Protein AF-A0A7V9RC69-F1 (afdb_monomer)

Sequence (327 aa):
MVGDNDLAIRDAILAYTPTVANLDAPSSSRILTKGIHEGPALDAIQTSDILEWINAEKAAVPDPGEDGPRLETAQILPTICTSGLPDSPGAPNVNCLYNNIPLDEIGAVGAKIQFIAQALGSGLYLTNLKLVPAAGGAFIDHPLFVAYPADAEAKADTIDRFFSVKMNLMATATAEEQQIGGGTAAFVGFFSTDKISIHFKAISAFKPDEVGPPPATGCLRLAEFKANAAQPLQTNCASCHAGGGNPNAKSAVNMDNLLSAVDDDVLLACNQIRTRMNFQDLNLSGLYLAPAPANNNHPFRFPSQAAHDTFKNAVQVWALAEQTAAP

Solvent-accessible surface area (backbone atoms only — not comparable to full-atom values): 17892 Å² total; per-residue (Å²): 133,67,57,98,45,72,66,45,34,49,52,46,43,62,67,31,84,78,64,34,54,33,57,88,46,43,88,73,8,43,72,72,66,46,47,79,88,75,42,82,60,70,52,76,64,56,42,49,54,50,44,52,47,37,49,50,51,40,70,65,46,72,73,74,54,96,73,58,70,45,45,53,45,76,75,39,71,60,55,61,33,77,57,84,64,84,79,54,89,88,60,86,46,87,44,32,48,74,41,72,46,67,28,51,83,29,47,13,52,74,12,29,44,31,28,30,36,30,70,48,101,60,12,30,35,35,34,68,26,25,53,47,47,12,90,60,4,21,24,43,29,28,60,41,48,31,30,39,43,94,90,51,76,72,43,59,54,89,76,45,82,32,64,85,45,65,48,71,33,52,51,81,56,51,81,74,75,24,36,49,72,61,16,36,50,76,41,75,78,33,50,70,84,22,28,34,30,43,36,39,78,41,55,24,40,40,66,77,76,66,99,57,84,67,79,75,86,61,61,77,36,57,70,42,30,59,74,32,26,26,61,55,42,51,73,75,43,23,81,42,17,19,85,80,81,31,64,69,48,25,35,58,40,46,39,45,45,42,81,47,93,47,64,72,50,25,43,55,18,41,35,44,54,52,69,34,51,31,74,90,47,63,81,72,6,52,73,54,49,39,37,27,58,87,38,86,89,32,100,58,52,34,94,37,66,69,58,39,49,54,51,47,58,38,33,44,58,22,52,50,54,33,39,75,63,54,130

Nearest PDB structures (foldseek):
  8pmy-assembly1_L  TM=2.896E-01  e=3.171E+00  Homo sapiens

Radius of gyration: 20.62 Å; Cα contacts (8 Å, |Δi|>4): 593; chains: 1; bounding box: 54×48×52 Å

Secondary structure (DSSP, 8-state):
---SSHHHHHHHHHT-SS-SS-SSSGGG-TTTS--TTSSSPPPHHHHHHHHHHHHHHHHHS----TTS---BPPPBPPPB--SS-TT-TTS--TTSPPEEEE-GGGT-TT-EEEEEEEEETTEEEEEEEEEE-BTTBEEEE--EEEEE-TTS--EE-TT-TTTT-EEEE-TT--TTTTBSTTS-EEEET--TTSEEEEE-SEEES--PPPSS-----S-S-HHHIIIIIHHHHHHHTHHHHSTTS-HHHHHH---TTTT-SSHHHHHHHHHHHHTT--SS-GGG-HHHHTT-TT--SSS---SSHHHHHHHHHHHHHHHHHHHHH--

Structure (mmCIF, N/CA/C/O backbone):
data_AF-A0A7V9RC69-F1
#
_entry.id   AF-A0A7V9RC69-F1
#
loop_
_atom_site.group_PDB
_atom_site.id
_atom_site.type_symbol
_atom_site.label_atom_id
_atom_site.label_alt_id
_atom_site.label_comp_id
_atom_site.label_asym_id
_atom_site.label_entity_id
_atom_site.label_seq_id
_atom_site.pdbx_PDB_ins_code
_atom_site.Cartn_x
_atom_site.Cartn_y
_atom_site.Cartn_z
_atom_site.occupancy
_atom_site.B_iso_or_equiv
_atom_site.auth_seq_id
_atom_site.auth_comp_id
_atom_site.auth_asym_id
_atom_site.auth_atom_id
_atom_site.pdbx_PDB_model_num
ATOM 1 N N . MET A 1 1 ? 16.268 -10.954 24.509 1.00 56.00 1 MET A N 1
ATOM 2 C CA . MET A 1 1 ? 16.317 -11.968 23.435 1.00 56.00 1 MET A CA 1
ATOM 3 C C . MET A 1 1 ? 16.579 -13.312 24.084 1.00 56.00 1 MET A C 1
ATOM 5 O O . MET A 1 1 ? 17.274 -13.335 25.092 1.00 56.00 1 MET A O 1
ATOM 9 N N . VAL A 1 2 ? 15.942 -14.377 23.602 1.00 54.41 2 VAL A N 1
ATOM 10 C CA . VAL A 1 2 ? 16.091 -15.735 24.150 1.00 54.41 2 VAL A CA 1
ATOM 11 C C . VAL A 1 2 ? 17.253 -16.412 23.421 1.00 54.41 2 VAL A C 1
ATOM 13 O O . VAL A 1 2 ? 17.347 -16.274 22.206 1.00 54.41 2 VAL A O 1
ATOM 16 N N . GLY A 1 3 ? 18.133 -17.096 24.150 1.00 70.81 3 GLY A N 1
ATOM 17 C CA . GLY A 1 3 ? 19.291 -17.809 23.605 1.00 70.81 3 GLY A CA 1
ATOM 18 C C . GLY A 1 3 ? 20.483 -17.747 24.559 1.00 70.81 3 GLY A C 1
ATOM 19 O O . GLY A 1 3 ? 20.773 -16.691 25.114 1.00 70.81 3 GLY A O 1
ATOM 20 N N . ASP A 1 4 ? 21.166 -18.875 24.751 1.00 86.19 4 ASP A N 1
ATOM 21 C CA . ASP A 1 4 ? 22.282 -18.990 25.707 1.00 86.19 4 ASP A CA 1
ATOM 22 C C . ASP A 1 4 ? 23.635 -18.548 25.113 1.00 86.19 4 ASP A C 1
ATOM 24 O O . ASP A 1 4 ? 24.652 -18.536 25.807 1.00 86.19 4 ASP A O 1
ATOM 28 N N . ASN A 1 5 ? 23.668 -18.213 23.818 1.00 90.25 5 ASN A N 1
ATOM 29 C CA . ASN A 1 5 ? 24.835 -17.711 23.092 1.00 90.25 5 ASN A CA 1
ATOM 30 C C . ASN A 1 5 ? 24.417 -16.953 21.816 1.00 90.25 5 ASN A C 1
ATOM 32 O O . ASN A 1 5 ? 23.251 -16.988 21.419 1.00 90.25 5 ASN A O 1
ATOM 36 N N . ASP A 1 6 ? 25.383 -16.309 21.160 1.00 85.00 6 ASP A N 1
ATOM 37 C CA . ASP A 1 6 ? 25.150 -15.461 19.984 1.00 85.00 6 ASP A CA 1
ATOM 38 C C . ASP A 1 6 ? 24.514 -16.213 18.803 1.00 85.00 6 ASP A C 1
ATOM 40 O O . ASP A 1 6 ? 23.641 -15.665 18.134 1.00 85.00 6 ASP A O 1
ATOM 44 N N . LEU A 1 7 ? 24.876 -17.483 18.576 1.00 85.50 7 LEU A N 1
ATOM 45 C CA . LEU A 1 7 ? 24.268 -18.301 17.517 1.00 85.50 7 LEU A CA 1
ATOM 46 C C . LEU A 1 7 ? 22.815 -18.652 17.842 1.00 85.50 7 LEU A C 1
ATOM 48 O O . LEU A 1 7 ? 21.954 -18.557 16.978 1.00 85.50 7 LEU A O 1
ATOM 52 N N . ALA A 1 8 ? 22.514 -18.984 19.097 1.00 83.31 8 ALA A N 1
ATOM 53 C CA . ALA A 1 8 ? 21.144 -19.236 19.528 1.00 83.31 8 ALA A CA 1
ATOM 54 C C . ALA A 1 8 ? 20.275 -17.970 19.433 1.00 83.31 8 ALA A C 1
ATOM 56 O O . ALA A 1 8 ? 19.101 -18.061 19.085 1.00 83.31 8 ALA A O 1
ATOM 57 N N . ILE A 1 9 ? 20.846 -16.790 19.704 1.00 84.94 9 ILE A N 1
ATOM 58 C CA . ILE A 1 9 ? 20.164 -15.501 19.525 1.00 84.94 9 ILE A CA 1
ATOM 59 C C . ILE A 1 9 ? 19.917 -15.225 18.038 1.00 84.94 9 ILE A C 1
ATOM 61 O O . ILE A 1 9 ? 18.797 -14.878 17.671 1.00 84.94 9 ILE A O 1
ATOM 65 N N . ARG A 1 10 ? 20.933 -15.408 17.184 1.00 89.44 10 ARG A N 1
ATOM 66 C CA . ARG A 1 10 ? 20.816 -15.314 15.721 1.00 89.44 10 ARG A CA 1
ATOM 67 C C . ARG A 1 10 ? 19.694 -16.213 15.209 1.00 89.44 10 ARG A C 1
ATOM 69 O O . ARG A 1 10 ? 18.776 -15.730 14.555 1.00 89.44 10 ARG A O 1
ATOM 76 N N . ASP A 1 11 ? 19.738 -17.496 15.547 1.00 86.25 11 ASP A N 1
ATOM 77 C CA . ASP A 1 11 ? 18.763 -18.479 15.080 1.00 86.25 11 ASP A CA 1
ATOM 78 C C . ASP A 1 11 ? 17.355 -18.145 15.596 1.00 86.25 11 ASP A C 1
ATOM 80 O O . ASP A 1 11 ? 16.380 -18.260 14.857 1.00 86.25 11 ASP A O 1
ATOM 84 N N . ALA A 1 12 ? 17.238 -17.638 16.829 1.00 89.19 12 ALA A N 1
ATOM 85 C CA . ALA A 1 12 ? 15.971 -17.159 17.372 1.00 89.19 12 ALA A CA 1
ATOM 86 C C . ALA A 1 12 ? 15.425 -15.926 16.631 1.00 89.19 12 ALA A C 1
ATOM 88 O O . ALA A 1 12 ? 14.211 -15.817 16.480 1.00 89.19 12 ALA A O 1
ATOM 89 N N . ILE A 1 13 ? 16.282 -15.007 16.166 1.00 88.31 13 ILE A N 1
ATOM 90 C CA . ILE A 1 13 ? 15.875 -13.853 15.344 1.00 88.31 13 ILE A CA 1
ATOM 91 C C . ILE A 1 13 ? 15.396 -14.321 13.966 1.00 88.31 13 ILE A C 1
ATOM 93 O O . ILE A 1 13 ? 14.343 -13.875 13.508 1.00 88.31 13 ILE A O 1
ATOM 97 N N . LEU A 1 14 ? 16.140 -15.226 13.322 1.00 87.19 14 LEU A N 1
ATOM 98 C CA . LEU A 1 14 ? 15.805 -15.755 11.995 1.00 87.19 14 LEU A CA 1
ATOM 99 C C . LEU A 1 14 ? 14.528 -16.612 12.014 1.00 87.19 14 LEU A C 1
ATOM 101 O O . LEU A 1 14 ? 13.747 -16.568 11.068 1.00 87.19 14 LEU A O 1
ATOM 105 N N . ALA A 1 15 ? 14.279 -17.351 13.098 1.00 85.69 15 ALA A N 1
ATOM 106 C CA . ALA A 1 15 ? 13.083 -18.181 13.270 1.00 85.69 15 ALA A CA 1
ATOM 107 C C . ALA A 1 15 ? 11.877 -17.430 13.871 1.00 85.69 15 ALA A C 1
ATOM 109 O O . ALA A 1 15 ? 10.800 -18.014 14.033 1.00 85.69 15 ALA A O 1
ATOM 110 N N . TYR A 1 16 ? 12.034 -16.157 14.249 1.00 83.06 16 TYR A N 1
ATOM 111 C CA . TYR A 1 16 ? 10.984 -15.408 14.936 1.00 83.06 16 TYR A CA 1
ATOM 112 C C . TYR A 1 16 ? 9.751 -15.235 14.040 1.00 83.06 16 TYR A C 1
ATOM 114 O O . TYR A 1 16 ? 9.863 -14.823 12.889 1.00 83.06 16 TYR A O 1
ATOM 122 N N . THR A 1 17 ? 8.559 -15.501 14.581 1.00 69.00 17 THR A N 1
ATOM 123 C CA . THR A 1 17 ? 7.285 -15.312 13.871 1.00 69.00 17 THR A CA 1
ATOM 124 C C . THR A 1 17 ? 6.435 -14.268 14.604 1.00 69.00 17 THR A C 1
ATOM 126 O O . THR A 1 17 ? 6.127 -14.471 15.780 1.00 69.00 17 THR A O 1
ATOM 129 N N . PRO A 1 18 ? 6.030 -13.163 13.945 1.00 72.69 18 PRO A N 1
ATOM 130 C CA . PRO A 1 18 ? 6.240 -12.841 12.524 1.00 72.69 18 PRO A CA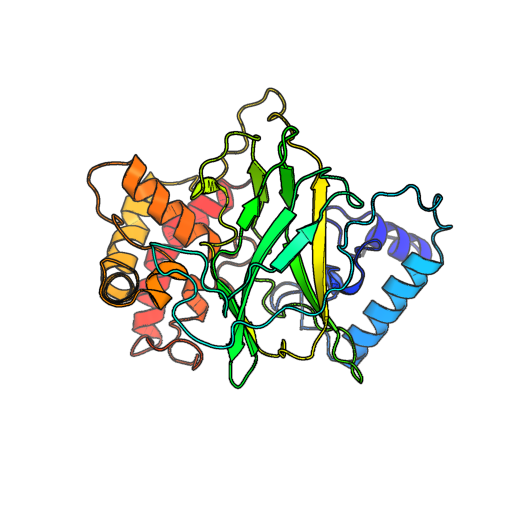 1
ATOM 131 C C . PRO A 1 18 ? 7.692 -12.449 12.197 1.00 72.69 18 PRO A C 1
ATOM 133 O O . PRO A 1 18 ? 8.343 -11.822 13.025 1.00 72.69 18 PRO A O 1
ATOM 136 N N . THR A 1 19 ? 8.161 -12.771 10.985 1.00 74.69 19 THR A N 1
ATOM 137 C CA . THR A 1 19 ? 9.555 -12.595 10.532 1.00 74.69 19 THR A CA 1
ATOM 138 C C . THR A 1 19 ? 10.137 -11.227 10.896 1.00 74.69 19 THR A C 1
ATOM 140 O O . THR A 1 19 ? 9.608 -10.188 10.496 1.00 74.69 19 THR A O 1
ATOM 143 N N . VAL A 1 20 ? 11.236 -11.226 11.660 1.00 83.81 20 VAL A N 1
ATOM 144 C CA . VAL A 1 20 ? 11.940 -10.001 12.090 1.00 83.81 20 VAL A CA 1
ATOM 145 C C . VAL A 1 20 ? 13.065 -9.633 11.123 1.00 83.81 20 VAL A C 1
ATOM 147 O O . VAL A 1 20 ? 13.197 -8.464 10.754 1.00 83.81 20 VAL A O 1
ATOM 150 N N . ALA A 1 21 ? 13.835 -10.629 10.686 1.00 88.06 21 ALA A N 1
ATOM 151 C CA . ALA A 1 21 ? 14.846 -10.514 9.642 1.00 88.06 21 ALA A CA 1
ATOM 152 C C . ALA A 1 21 ? 14.364 -11.277 8.403 1.00 88.06 21 ALA A C 1
ATOM 154 O O . ALA A 1 21 ? 14.203 -12.495 8.444 1.00 88.06 21 ALA A O 1
ATOM 155 N N . ASN A 1 22 ? 14.083 -10.554 7.322 1.00 81.12 22 ASN A N 1
ATOM 156 C CA . ASN A 1 22 ? 13.640 -11.119 6.057 1.00 81.12 22 ASN A CA 1
ATOM 157 C C . ASN A 1 22 ? 14.863 -11.366 5.168 1.00 81.12 22 ASN A C 1
ATOM 159 O O . ASN A 1 22 ? 15.406 -10.428 4.590 1.00 81.12 22 ASN A O 1
ATOM 163 N N . LEU A 1 23 ? 15.303 -12.620 5.065 1.00 85.00 23 LEU A N 1
ATOM 164 C CA . LEU A 1 23 ? 16.454 -12.964 4.227 1.00 85.00 23 LEU A CA 1
ATOM 165 C C . LEU A 1 23 ? 16.130 -12.895 2.725 1.00 85.00 23 LEU A C 1
ATOM 167 O O . LEU A 1 23 ? 17.025 -12.641 1.921 1.00 85.00 23 LEU A O 1
ATOM 171 N N . ASP A 1 24 ? 14.863 -13.041 2.331 1.00 75.19 24 ASP A N 1
ATOM 172 C CA . ASP A 1 24 ? 14.460 -12.949 0.924 1.00 75.19 24 ASP A CA 1
ATOM 173 C C . ASP A 1 24 ? 14.538 -11.497 0.434 1.00 75.19 24 ASP A C 1
ATOM 175 O O . ASP A 1 24 ? 15.111 -11.221 -0.626 1.00 75.19 24 ASP A O 1
ATOM 179 N N . ALA A 1 25 ? 14.074 -10.566 1.273 1.00 71.50 25 ALA A N 1
ATOM 180 C CA . ALA A 1 25 ? 14.096 -9.123 1.051 1.00 71.50 25 ALA A CA 1
ATOM 181 C C . ALA A 1 25 ? 14.738 -8.378 2.242 1.00 71.50 25 ALA A C 1
ATOM 183 O O . ALA A 1 25 ? 14.027 -7.807 3.075 1.00 71.50 25 ALA A O 1
ATOM 184 N N . PRO A 1 26 ? 16.084 -8.330 2.326 1.00 80.69 26 PRO A N 1
ATOM 185 C CA . PRO A 1 26 ? 16.805 -7.754 3.463 1.00 80.69 26 PRO A CA 1
ATOM 186 C C . PRO A 1 26 ? 16.339 -6.358 3.867 1.00 80.69 26 PRO A C 1
ATOM 188 O O . PRO A 1 26 ? 16.071 -6.127 5.045 1.00 80.69 26 PRO A O 1
ATOM 191 N N . SER A 1 27 ? 16.138 -5.457 2.901 1.00 75.38 27 SER A N 1
ATOM 192 C CA . SER A 1 27 ? 15.672 -4.083 3.133 1.00 75.38 27 SER A CA 1
ATOM 193 C C . SER A 1 27 ? 14.237 -3.980 3.657 1.00 75.38 27 SER A C 1
ATOM 195 O O . SER A 1 27 ? 13.876 -2.949 4.216 1.00 75.38 27 SER A O 1
ATOM 197 N N . SER A 1 28 ? 13.418 -5.023 3.490 1.00 72.81 28 SER A N 1
ATOM 198 C CA . SER A 1 28 ? 12.049 -5.090 4.017 1.00 72.81 28 SER A CA 1
ATOM 199 C C . SER A 1 28 ? 11.989 -5.687 5.427 1.00 72.81 28 SER A C 1
ATOM 201 O O . SER A 1 28 ? 10.898 -5.916 5.953 1.00 72.81 28 SER A O 1
ATOM 203 N N . SER A 1 29 ? 13.135 -6.030 6.022 1.00 80.00 29 SER A N 1
ATOM 204 C CA . SER A 1 29 ? 13.169 -6.661 7.337 1.00 80.00 29 SER A CA 1
ATOM 205 C C . SER A 1 29 ? 12.550 -5.748 8.383 1.00 80.00 29 SER A C 1
ATOM 207 O O . SER A 1 29 ? 12.931 -4.584 8.506 1.00 80.00 29 SER A O 1
ATOM 209 N N . ARG A 1 30 ? 11.649 -6.296 9.202 1.00 79.00 30 ARG A N 1
ATOM 210 C CA . ARG A 1 30 ? 10.973 -5.541 10.265 1.00 79.00 30 ARG A CA 1
ATOM 211 C C . ARG A 1 30 ? 11.958 -4.889 11.234 1.00 79.00 30 ARG A C 1
ATOM 213 O O . ARG A 1 30 ? 11.698 -3.805 11.736 1.00 79.00 30 ARG A O 1
ATOM 220 N N . ILE A 1 31 ? 13.109 -5.519 11.475 1.00 86.50 31 ILE A N 1
ATOM 221 C CA . ILE A 1 31 ? 14.163 -4.934 12.314 1.00 86.50 31 ILE A CA 1
ATOM 222 C C . ILE A 1 31 ? 14.713 -3.608 11.756 1.00 86.50 31 ILE A C 1
ATOM 224 O O . ILE A 1 31 ? 15.124 -2.757 12.542 1.00 86.50 31 ILE A O 1
ATOM 228 N N . LEU A 1 32 ? 14.683 -3.412 10.432 1.00 81.56 32 LEU A N 1
ATOM 229 C CA . LEU A 1 32 ? 15.119 -2.184 9.757 1.00 81.56 32 LEU A CA 1
ATOM 230 C C . LEU A 1 32 ? 14.005 -1.138 9.668 1.00 81.56 32 LEU A C 1
ATOM 232 O O . LEU A 1 32 ? 14.283 0.056 9.700 1.00 81.56 32 LEU A O 1
ATOM 236 N N . THR A 1 33 ? 12.749 -1.576 9.584 1.00 72.69 33 THR A N 1
ATOM 237 C CA . THR A 1 33 ? 11.571 -0.697 9.498 1.00 72.69 33 THR A CA 1
ATOM 238 C C . THR A 1 33 ? 10.913 -0.446 10.855 1.00 72.69 33 THR A C 1
ATOM 240 O O . THR A 1 33 ? 9.778 0.029 10.923 1.00 72.69 33 THR A O 1
ATOM 243 N N . LYS A 1 34 ? 11.624 -0.755 11.947 1.00 69.12 34 LYS A N 1
ATOM 244 C CA . LYS A 1 34 ? 11.053 -0.749 13.289 1.00 69.12 34 LYS A CA 1
ATOM 245 C C . LYS A 1 34 ? 10.506 0.631 13.678 1.00 69.12 34 LYS A C 1
ATOM 247 O O . LYS A 1 34 ? 11.174 1.659 13.523 1.00 69.12 34 LYS A O 1
ATOM 252 N N . GLY A 1 35 ? 9.283 0.657 14.198 1.00 58.66 35 GLY A N 1
ATOM 253 C CA . GLY A 1 35 ? 8.601 1.893 14.591 1.00 58.66 35 GLY A CA 1
ATOM 254 C C . GLY A 1 35 ? 9.105 2.466 15.923 1.00 58.66 35 GLY A C 1
ATOM 255 O O . GLY A 1 35 ? 9.763 1.781 16.702 1.00 58.66 35 GLY A O 1
ATOM 256 N N . ILE A 1 36 ? 8.714 3.706 16.254 1.00 42.50 36 ILE A N 1
ATOM 257 C CA . ILE A 1 36 ? 9.072 4.389 17.524 1.00 42.50 36 ILE A CA 1
ATOM 258 C C . ILE A 1 36 ? 8.596 3.643 18.792 1.00 42.50 36 ILE A C 1
ATOM 260 O O . ILE A 1 36 ? 9.069 3.910 19.897 1.00 42.50 36 ILE A O 1
ATOM 264 N N . HIS A 1 37 ? 7.672 2.692 18.638 1.00 39.38 37 HIS A N 1
ATOM 265 C CA . HIS A 1 37 ? 7.139 1.850 19.712 1.00 39.38 37 HIS A CA 1
ATOM 266 C C . HIS A 1 37 ? 7.836 0.486 19.838 1.00 39.38 37 HIS A C 1
ATOM 268 O O . HIS A 1 37 ? 7.568 -0.253 20.780 1.00 39.38 37 HIS A O 1
ATOM 274 N N . GLU A 1 38 ? 8.773 0.173 18.943 1.00 63.84 38 GLU A N 1
ATOM 275 C CA . GLU A 1 38 ? 9.602 -1.042 18.964 1.00 63.84 38 GLU A CA 1
ATOM 276 C C . GLU A 1 38 ? 11.018 -0.738 19.501 1.00 63.84 38 GLU A C 1
ATOM 278 O O . GLU A 1 38 ? 11.971 -1.494 19.309 1.00 63.84 38 GLU A O 1
ATOM 283 N N . GLY A 1 39 ? 11.141 0.394 20.204 1.00 70.50 39 GLY A N 1
ATOM 284 C CA . GLY A 1 39 ? 12.381 0.969 20.712 1.00 70.50 39 GLY A CA 1
ATOM 285 C C . GLY A 1 39 ? 12.789 2.233 19.946 1.00 70.50 39 GLY A C 1
ATOM 286 O O . GLY A 1 39 ? 12.118 2.633 18.995 1.00 70.50 39 GLY A O 1
ATOM 287 N N . PRO A 1 40 ? 13.891 2.890 20.350 1.00 75.94 40 PRO A N 1
ATOM 288 C CA . PRO A 1 40 ? 14.457 3.991 19.581 1.00 75.94 40 PRO A CA 1
ATOM 289 C C . PRO A 1 40 ? 14.727 3.539 18.148 1.00 75.94 40 PRO A C 1
ATOM 291 O O . PRO A 1 40 ? 15.254 2.436 17.954 1.00 75.94 40 PRO A O 1
ATOM 294 N N . ALA A 1 41 ? 14.380 4.381 17.171 1.00 72.38 41 ALA A N 1
ATOM 295 C CA . ALA A 1 41 ? 14.728 4.143 15.775 1.00 72.38 41 ALA A CA 1
ATOM 296 C C . ALA A 1 41 ? 16.227 3.838 15.663 1.00 72.38 41 ALA A C 1
ATOM 298 O O . ALA A 1 41 ? 17.033 4.404 16.408 1.00 72.38 41 ALA A O 1
ATOM 299 N N . LEU A 1 42 ? 16.580 2.915 14.768 1.00 79.81 42 LEU A N 1
ATOM 300 C CA . LEU A 1 42 ? 17.984 2.697 14.445 1.00 79.81 42 LEU A CA 1
ATOM 301 C C . LEU A 1 42 ? 18.537 4.001 13.870 1.00 79.81 42 LEU A C 1
ATOM 303 O O . LEU A 1 42 ? 17.877 4.650 13.054 1.00 79.81 42 LEU A O 1
ATOM 307 N N . ASP A 1 43 ? 19.732 4.398 14.293 1.00 83.94 43 ASP A N 1
ATOM 308 C CA . ASP A 1 43 ? 20.442 5.440 13.561 1.00 83.94 43 ASP A CA 1
ATOM 309 C C . ASP A 1 43 ? 20.912 4.909 12.191 1.00 83.94 43 ASP A C 1
ATOM 311 O O . ASP A 1 43 ? 20.765 3.727 11.860 1.00 83.94 43 ASP A O 1
ATOM 315 N N . ALA A 1 44 ? 21.443 5.799 11.354 1.00 72.62 44 ALA A N 1
ATOM 316 C CA . ALA A 1 44 ? 21.865 5.432 10.005 1.00 72.62 44 ALA A CA 1
ATOM 317 C C . ALA A 1 44 ? 22.984 4.373 9.996 1.00 72.62 44 ALA A C 1
ATOM 319 O O . ALA A 1 44 ? 22.994 3.518 9.114 1.00 72.62 44 ALA A O 1
ATOM 320 N N . ILE A 1 45 ? 23.891 4.407 10.980 1.00 78.06 45 ILE A N 1
ATOM 321 C CA . ILE A 1 45 ? 24.996 3.448 11.093 1.00 78.06 45 ILE A CA 1
ATOM 322 C C . ILE A 1 45 ? 24.432 2.095 11.522 1.00 78.06 45 ILE A C 1
ATOM 324 O O . ILE A 1 45 ? 24.651 1.103 10.844 1.00 78.06 45 ILE A O 1
ATOM 328 N N . GLN A 1 46 ? 23.595 2.065 12.559 1.00 85.31 46 GLN A N 1
ATOM 329 C CA . GLN A 1 46 ? 22.945 0.843 13.034 1.00 85.31 46 GLN A CA 1
ATOM 330 C C . GLN A 1 46 ? 22.068 0.186 11.962 1.00 85.31 46 GLN A C 1
ATOM 332 O O . GLN A 1 46 ? 22.025 -1.037 11.860 1.00 85.31 46 GLN A O 1
ATOM 337 N N . THR A 1 47 ? 21.360 0.987 11.162 1.00 79.00 47 THR A N 1
ATOM 338 C CA . THR A 1 47 ? 20.560 0.486 10.034 1.00 79.00 47 THR A CA 1
ATOM 339 C C . THR A 1 47 ? 21.459 -0.149 8.978 1.00 79.00 47 THR A C 1
ATOM 341 O O . THR A 1 47 ? 21.150 -1.239 8.505 1.00 79.00 47 THR A O 1
ATOM 344 N N . SER A 1 48 ? 22.575 0.507 8.640 1.00 75.56 48 SER A N 1
ATOM 345 C CA . SER A 1 48 ? 23.570 -0.021 7.703 1.00 75.56 48 SER A CA 1
ATOM 346 C C . SER A 1 48 ? 24.182 -1.326 8.210 1.00 75.56 48 SER A C 1
ATOM 348 O O . SER A 1 48 ? 24.187 -2.304 7.473 1.00 75.56 48 SER A O 1
ATOM 350 N N . ASP A 1 49 ? 24.614 -1.373 9.473 1.00 79.81 49 ASP A N 1
ATOM 351 C CA . ASP A 1 49 ? 25.242 -2.551 10.084 1.00 79.81 49 ASP A CA 1
ATOM 352 C C . ASP A 1 49 ? 24.274 -3.744 10.136 1.00 79.81 49 ASP A C 1
ATOM 354 O O . ASP A 1 49 ? 24.644 -4.878 9.834 1.00 79.81 49 ASP A O 1
ATOM 358 N N . ILE A 1 50 ? 23.005 -3.505 10.491 1.00 88.50 50 ILE A N 1
ATOM 359 C CA . ILE A 1 50 ? 21.986 -4.563 10.534 1.00 88.50 50 ILE A CA 1
ATOM 360 C C . ILE A 1 50 ? 21.624 -5.022 9.120 1.00 88.50 50 ILE A C 1
ATOM 362 O O . ILE A 1 50 ? 21.455 -6.219 8.905 1.00 88.50 50 ILE A O 1
ATOM 366 N N . LEU A 1 51 ? 21.522 -4.113 8.148 1.00 82.44 51 LEU A N 1
ATOM 367 C CA . LEU A 1 51 ? 21.275 -4.481 6.754 1.00 82.44 51 LEU A CA 1
ATOM 368 C C . LEU A 1 51 ? 22.447 -5.287 6.179 1.00 82.44 51 LEU A C 1
ATOM 370 O O . LEU A 1 51 ? 22.220 -6.288 5.503 1.00 82.44 51 LEU A O 1
ATOM 374 N N . GLU A 1 52 ? 23.686 -4.892 6.471 1.00 80.44 52 GLU A N 1
ATOM 375 C CA . GLU A 1 52 ? 24.886 -5.648 6.108 1.00 80.44 52 GLU A CA 1
ATOM 376 C C . GLU A 1 52 ? 24.865 -7.043 6.742 1.00 80.44 52 GLU A C 1
ATOM 378 O O . GLU A 1 52 ? 25.068 -8.029 6.035 1.00 80.44 52 GLU A O 1
ATOM 383 N N . TRP A 1 53 ? 24.516 -7.150 8.029 1.00 91.75 53 TRP A N 1
ATOM 384 C CA . TRP A 1 53 ? 24.339 -8.439 8.698 1.00 91.75 53 TRP A CA 1
ATOM 385 C C . TRP A 1 53 ? 23.262 -9.298 8.020 1.00 91.75 53 TRP A C 1
ATOM 387 O O . TRP A 1 53 ? 23.537 -10.446 7.695 1.00 91.75 53 TRP A O 1
ATOM 397 N N . ILE A 1 54 ? 22.073 -8.764 7.721 1.00 87.75 54 ILE A N 1
ATOM 398 C CA . ILE A 1 54 ? 20.999 -9.528 7.054 1.00 87.75 54 ILE A CA 1
ATOM 399 C C . ILE A 1 54 ? 21.432 -9.980 5.653 1.00 87.75 54 ILE A C 1
ATOM 401 O O . ILE A 1 54 ? 21.144 -11.107 5.251 1.00 87.75 54 ILE A O 1
ATOM 405 N N . ASN A 1 55 ? 22.146 -9.131 4.909 1.00 80.25 55 ASN A N 1
ATOM 406 C CA . ASN A 1 55 ? 22.708 -9.496 3.609 1.00 80.25 55 ASN A CA 1
ATOM 407 C C . ASN A 1 55 ? 23.769 -10.599 3.736 1.00 80.25 55 ASN A C 1
ATOM 409 O O . ASN A 1 55 ? 23.803 -11.513 2.911 1.00 80.25 55 ASN A O 1
ATOM 413 N N . ALA A 1 56 ? 24.605 -10.550 4.774 1.00 79.44 56 ALA A N 1
ATOM 414 C CA . ALA A 1 56 ? 25.570 -11.601 5.068 1.00 79.44 56 ALA A CA 1
ATOM 415 C C . ALA A 1 56 ? 24.876 -12.911 5.471 1.00 79.44 56 ALA A C 1
ATOM 417 O O . ALA A 1 56 ? 25.284 -13.972 5.008 1.00 79.44 56 ALA A O 1
ATOM 418 N N . GLU A 1 57 ? 23.799 -12.851 6.259 1.00 89.44 57 GLU A N 1
ATOM 419 C CA . GLU A 1 57 ? 22.977 -14.015 6.604 1.00 89.44 57 GLU A CA 1
ATOM 420 C C . GLU A 1 57 ? 22.326 -14.628 5.366 1.00 89.44 57 GLU A C 1
ATOM 422 O O . GLU A 1 57 ? 22.419 -15.835 5.161 1.00 89.44 57 GLU A O 1
ATOM 427 N N . LYS A 1 58 ? 21.750 -13.798 4.488 1.00 83.06 58 LYS A N 1
ATOM 428 C CA . LYS A 1 58 ? 21.226 -14.228 3.187 1.00 83.06 58 LYS A CA 1
ATOM 429 C C . LYS A 1 58 ? 22.296 -14.947 2.364 1.00 83.06 58 LYS A C 1
ATOM 431 O O . LYS A 1 58 ? 22.021 -16.005 1.816 1.00 83.06 58 LYS A O 1
ATOM 436 N N . ALA A 1 59 ? 23.506 -14.392 2.290 1.00 77.31 59 ALA A N 1
ATOM 437 C CA . ALA A 1 59 ? 24.617 -14.986 1.544 1.00 77.31 59 ALA A CA 1
ATOM 438 C C . ALA A 1 59 ? 25.189 -16.259 2.200 1.00 77.31 59 ALA A C 1
ATOM 440 O O . ALA A 1 59 ? 25.785 -17.088 1.513 1.00 77.31 59 ALA A O 1
ATOM 441 N N . ALA A 1 60 ? 25.049 -16.399 3.521 1.00 79.94 60 ALA A N 1
ATOM 442 C CA . ALA A 1 60 ? 25.540 -17.537 4.295 1.00 79.94 60 ALA A CA 1
ATOM 443 C C . ALA A 1 60 ? 24.563 -18.719 4.314 1.00 79.94 60 ALA A C 1
ATOM 445 O O . ALA A 1 60 ? 24.997 -19.856 4.519 1.00 79.94 60 ALA A O 1
ATOM 446 N N . VAL A 1 61 ? 23.265 -18.478 4.103 1.00 72.94 61 VAL A N 1
ATOM 447 C CA . VAL A 1 61 ? 22.318 -19.548 3.785 1.00 72.94 61 VAL A CA 1
ATOM 448 C C . VAL A 1 61 ? 22.765 -20.131 2.442 1.00 72.94 61 VAL A C 1
ATOM 450 O O . VAL A 1 61 ? 22.800 -19.392 1.459 1.00 72.94 61 VAL A O 1
ATOM 453 N N . PRO A 1 62 ? 23.161 -21.421 2.380 1.00 53.75 62 PRO A N 1
ATOM 454 C CA . PRO A 1 62 ? 23.455 -22.062 1.109 1.00 53.75 62 PRO A CA 1
ATOM 455 C C . PRO A 1 62 ? 22.225 -21.864 0.245 1.00 53.75 62 PRO A C 1
ATOM 457 O O . PRO A 1 62 ? 21.157 -22.315 0.662 1.00 53.75 62 PRO A O 1
ATOM 460 N N . ASP A 1 63 ? 22.384 -21.148 -0.872 1.00 50.38 63 ASP A N 1
ATOM 461 C CA . ASP A 1 63 ? 21.317 -20.911 -1.840 1.00 50.38 63 ASP A CA 1
ATOM 462 C C . ASP A 1 63 ? 20.615 -22.259 -2.025 1.00 50.38 63 ASP A C 1
ATOM 464 O O . ASP A 1 63 ? 21.289 -23.216 -2.440 1.00 50.38 63 ASP A O 1
ATOM 468 N N . PRO A 1 64 ? 19.374 -22.430 -1.533 1.00 42.62 64 PRO A N 1
ATOM 469 C CA . PRO A 1 64 ? 18.734 -23.735 -1.429 1.00 42.62 64 PRO A CA 1
ATOM 470 C C . PRO A 1 64 ? 18.291 -24.179 -2.829 1.00 42.62 64 PRO A C 1
ATOM 472 O O . PRO A 1 64 ? 17.111 -24.348 -3.095 1.00 42.62 64 PRO A O 1
ATOM 475 N N . GLY A 1 65 ? 19.240 -24.280 -3.764 1.00 44.03 65 GLY A N 1
ATOM 476 C CA . GLY A 1 65 ? 19.001 -24.009 -5.175 1.00 44.03 65 GLY A CA 1
ATOM 477 C C . GLY A 1 65 ? 18.460 -22.589 -5.397 1.00 44.03 65 GLY A C 1
ATOM 478 O O . GLY A 1 65 ? 17.813 -22.007 -4.532 1.00 44.03 65 GLY A O 1
ATOM 479 N N . GLU A 1 66 ? 18.584 -22.074 -6.613 1.00 47.12 66 GLU A N 1
ATOM 480 C CA . GLU A 1 66 ? 17.765 -20.955 -7.112 1.00 47.12 66 GLU A CA 1
ATOM 481 C C . GLU A 1 66 ? 16.236 -21.266 -7.107 1.00 47.12 66 GLU A C 1
ATOM 483 O O . GLU A 1 66 ? 15.460 -20.614 -7.801 1.00 47.12 66 GLU A O 1
ATOM 488 N N . ASP A 1 67 ? 15.783 -22.279 -6.357 1.00 46.84 67 ASP A N 1
ATOM 489 C CA . ASP A 1 67 ? 14.452 -22.886 -6.400 1.00 46.84 67 ASP A CA 1
ATOM 490 C C . ASP A 1 67 ? 13.513 -22.371 -5.288 1.00 46.84 67 ASP A C 1
ATOM 492 O O . ASP A 1 67 ? 12.335 -22.740 -5.241 1.00 46.84 67 ASP A O 1
ATOM 496 N N . GLY A 1 68 ? 13.991 -21.498 -4.392 1.00 50.59 68 GLY A N 1
ATOM 497 C CA . GLY A 1 68 ? 13.113 -20.702 -3.532 1.00 50.59 68 GLY A CA 1
ATOM 498 C C . GLY A 1 68 ? 12.436 -19.595 -4.352 1.00 50.59 68 GLY A C 1
ATOM 499 O O . GLY A 1 68 ? 13.119 -18.925 -5.129 1.00 50.59 68 GLY A O 1
ATOM 500 N N . PRO A 1 69 ? 11.115 -19.358 -4.224 1.00 58.50 69 PRO A N 1
ATOM 501 C CA . PRO A 1 69 ? 10.469 -18.305 -4.993 1.00 58.50 69 PRO A CA 1
ATOM 502 C C . PRO A 1 69 ? 11.043 -16.959 -4.553 1.00 58.50 69 PRO A C 1
ATOM 504 O O . PRO A 1 69 ? 10.806 -16.512 -3.433 1.00 58.50 69 PRO A O 1
ATOM 507 N N . ARG A 1 70 ? 11.797 -16.303 -5.439 1.00 72.06 70 ARG A N 1
ATOM 508 C CA . ARG A 1 70 ? 12.196 -14.906 -5.245 1.00 72.06 70 ARG A CA 1
ATOM 509 C C . ARG A 1 70 ? 10.916 -14.117 -4.980 1.00 72.06 70 ARG A C 1
ATOM 511 O O . ARG A 1 70 ? 9.995 -14.190 -5.777 1.00 72.06 70 ARG A O 1
ATOM 518 N N . LEU A 1 71 ? 10.831 -13.388 -3.870 1.00 87.50 71 LEU A N 1
ATOM 519 C CA . LEU A 1 71 ? 9.656 -12.563 -3.540 1.00 87.50 71 LEU A CA 1
ATOM 520 C C . LEU A 1 71 ? 9.851 -11.098 -3.961 1.00 87.50 71 LEU A C 1
ATOM 522 O O . LEU A 1 71 ? 9.184 -10.200 -3.456 1.00 87.50 71 LEU A O 1
ATOM 526 N N . GLU A 1 72 ? 10.779 -10.851 -4.882 1.00 91.38 72 GLU A N 1
ATOM 527 C CA . GLU A 1 72 ? 11.100 -9.536 -5.423 1.00 91.38 72 GLU A CA 1
ATOM 528 C C . GLU A 1 72 ? 10.987 -9.562 -6.950 1.00 91.38 72 GLU A C 1
ATOM 530 O O . GLU A 1 72 ? 11.534 -10.443 -7.614 1.00 91.38 72 GLU A O 1
ATOM 535 N N . THR A 1 73 ? 10.327 -8.555 -7.520 1.00 95.06 73 THR A N 1
ATOM 536 C CA . THR A 1 73 ? 10.256 -8.378 -8.974 1.00 95.06 73 THR A CA 1
ATOM 537 C C . THR A 1 73 ? 11.599 -7.948 -9.559 1.00 95.06 73 THR A C 1
ATOM 539 O O . THR A 1 73 ? 12.381 -7.251 -8.917 1.00 95.06 73 THR A O 1
ATOM 542 N N . ALA A 1 74 ? 11.820 -8.209 -10.848 1.00 93.94 74 ALA A N 1
ATOM 543 C CA . ALA A 1 74 ? 12.922 -7.572 -11.563 1.00 93.94 74 ALA A CA 1
ATOM 544 C C . ALA A 1 74 ? 12.866 -6.034 -11.442 1.00 93.94 74 ALA A C 1
ATOM 546 O O . ALA A 1 74 ? 11.788 -5.429 -11.422 1.00 93.94 74 ALA A O 1
ATOM 547 N N . GLN A 1 75 ? 14.039 -5.402 -11.390 1.00 95.56 75 GLN A N 1
ATOM 548 C CA . GLN A 1 75 ? 14.149 -3.948 -11.413 1.00 95.56 75 GLN A CA 1
ATOM 549 C C . GLN A 1 75 ? 13.770 -3.414 -12.795 1.00 95.56 75 GLN A C 1
ATOM 551 O O . GLN A 1 75 ? 14.354 -3.814 -13.805 1.00 95.56 75 GLN A O 1
ATOM 556 N N . ILE A 1 76 ? 12.855 -2.451 -12.841 1.00 97.44 76 ILE A N 1
ATOM 557 C CA . ILE A 1 76 ? 12.440 -1.792 -14.081 1.00 97.44 76 ILE A CA 1
ATOM 558 C C . ILE A 1 76 ? 12.670 -0.289 -13.999 1.00 97.44 76 ILE A C 1
ATOM 560 O O . ILE A 1 76 ? 12.522 0.303 -12.937 1.00 97.44 76 ILE A O 1
ATOM 564 N N . LEU A 1 77 ? 12.995 0.351 -15.121 1.00 98.00 77 LEU A N 1
ATOM 565 C CA . LEU A 1 77 ? 12.917 1.808 -15.222 1.00 98.00 77 LEU A CA 1
ATOM 566 C C . LEU A 1 77 ? 11.480 2.182 -15.617 1.00 98.00 77 LEU A C 1
ATOM 568 O O . LEU A 1 77 ? 11.056 1.790 -16.711 1.00 98.00 77 LEU A O 1
ATOM 572 N N . PRO A 1 78 ? 10.714 2.903 -14.778 1.00 97.12 78 PRO A N 1
ATOM 573 C CA . PRO A 1 78 ? 9.352 3.274 -15.127 1.00 97.12 78 PRO A CA 1
ATOM 574 C C . PRO A 1 78 ? 9.312 4.157 -16.374 1.00 97.12 78 PRO A C 1
ATOM 576 O O . PRO A 1 78 ? 10.012 5.161 -16.481 1.00 97.12 78 PRO A O 1
ATOM 579 N N . THR A 1 79 ? 8.424 3.826 -17.304 1.00 96.94 79 THR A N 1
ATOM 580 C CA . THR A 1 79 ? 8.038 4.742 -18.373 1.00 96.94 79 THR A C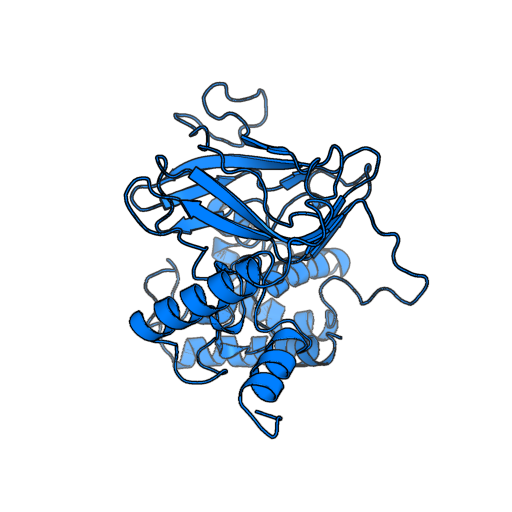A 1
ATOM 581 C C . THR A 1 79 ? 7.187 5.853 -17.771 1.00 96.94 79 THR A C 1
ATOM 583 O O . THR A 1 79 ? 6.134 5.593 -17.179 1.00 96.94 79 THR A O 1
ATOM 586 N N . ILE A 1 80 ? 7.656 7.090 -17.915 1.00 96.19 80 ILE A N 1
ATOM 587 C CA . ILE A 1 80 ? 7.022 8.270 -17.331 1.00 96.19 80 ILE A CA 1
ATOM 588 C C . ILE A 1 80 ? 5.972 8.838 -18.280 1.00 96.19 80 ILE A C 1
ATOM 590 O O . ILE A 1 80 ? 6.231 9.070 -19.459 1.00 96.19 80 ILE A O 1
ATOM 594 N N . CYS A 1 81 ? 4.793 9.114 -17.734 1.00 94.31 81 CYS A N 1
ATOM 595 C CA . CYS A 1 81 ? 3.733 9.864 -18.381 1.00 94.31 81 CYS A CA 1
ATOM 596 C C . CYS A 1 81 ? 4.203 11.307 -18.610 1.00 94.31 81 CYS A C 1
ATOM 598 O O . CYS A 1 81 ? 4.460 12.051 -17.663 1.00 94.31 81 CYS A O 1
ATOM 600 N N . THR A 1 82 ? 4.359 11.686 -19.878 1.00 90.62 82 THR A N 1
ATOM 601 C CA . THR A 1 82 ? 4.973 12.963 -20.279 1.00 90.62 82 THR A CA 1
ATOM 602 C C . THR A 1 82 ? 3.957 14.086 -20.463 1.00 90.62 82 THR A C 1
ATOM 604 O O . THR A 1 82 ? 4.321 15.255 -20.359 1.00 90.62 82 THR A O 1
ATOM 607 N N . SER A 1 83 ? 2.688 13.766 -20.742 1.00 83.62 83 SER A N 1
ATOM 608 C CA . SER A 1 83 ? 1.616 14.762 -20.875 1.00 83.62 83 SER A CA 1
ATOM 609 C C . SER A 1 83 ? 0.208 14.149 -20.879 1.00 83.62 83 SER A C 1
ATOM 611 O O . SER A 1 83 ? 0.005 12.997 -21.256 1.00 83.62 83 SER A O 1
ATOM 613 N N . GLY A 1 84 ? -0.790 14.958 -20.514 1.00 76.75 84 GLY A N 1
ATOM 614 C CA . GLY A 1 84 ? -2.210 14.589 -20.519 1.00 76.75 84 GLY A CA 1
ATOM 615 C C . GLY A 1 84 ? -2.724 14.052 -19.180 1.00 76.75 84 GLY A C 1
ATOM 616 O O . GLY A 1 84 ? -1.996 14.000 -18.190 1.00 76.75 84 GLY A O 1
ATOM 617 N N . LEU A 1 85 ? -4.011 13.695 -19.149 1.00 74.38 85 LEU A N 1
ATOM 618 C CA . LEU A 1 85 ? -4.635 13.076 -17.980 1.00 74.38 85 LEU A CA 1
ATOM 619 C C . LEU A 1 85 ? -4.386 11.558 -18.037 1.00 74.38 85 LEU A C 1
ATOM 621 O O . LEU A 1 85 ? -4.748 10.941 -19.043 1.00 74.38 85 LEU A O 1
ATOM 625 N N . PRO A 1 86 ? -3.769 10.954 -17.006 1.00 69.56 86 PRO A N 1
ATOM 626 C CA . PRO A 1 86 ? -3.464 9.521 -16.989 1.00 69.56 86 PRO A CA 1
ATOM 627 C C . PRO A 1 86 ? -4.731 8.650 -16.987 1.00 69.56 86 PRO A C 1
ATOM 629 O O . PRO A 1 86 ? -4.702 7.535 -17.496 1.00 69.56 86 PRO A O 1
ATOM 632 N N . ASP A 1 87 ? -5.855 9.198 -16.512 1.00 68.31 87 ASP A N 1
ATOM 633 C CA . ASP A 1 87 ? -7.124 8.485 -16.318 1.00 68.31 87 ASP A CA 1
ATOM 634 C C . ASP A 1 87 ? -8.249 8.971 -17.246 1.00 68.31 87 ASP A C 1
ATOM 636 O O . ASP A 1 87 ? -9.429 8.835 -16.925 1.00 68.31 87 ASP A O 1
ATOM 640 N N . SER A 1 88 ? -7.922 9.595 -18.385 1.00 63.88 88 SER A N 1
ATOM 641 C CA . SER A 1 88 ? -8.968 10.108 -19.278 1.00 63.88 88 SER A CA 1
ATOM 642 C C . SER A 1 88 ? -9.800 8.954 -19.863 1.00 63.88 88 SER A C 1
ATOM 644 O O . SER A 1 88 ? -9.242 8.102 -20.561 1.00 63.88 88 SER A O 1
ATOM 646 N N . PRO A 1 89 ? -11.133 8.934 -19.679 1.00 55.75 89 PRO A N 1
ATOM 647 C CA . PRO A 1 89 ? -11.985 7.958 -20.347 1.00 55.75 89 PRO A CA 1
ATOM 648 C C . PRO A 1 89 ? -11.954 8.214 -21.863 1.00 55.75 89 PRO A C 1
ATOM 650 O O . PRO A 1 89 ? -12.230 9.335 -22.291 1.00 55.75 89 PRO A O 1
ATOM 653 N N . GLY A 1 90 ? -11.635 7.205 -22.684 1.00 52.59 90 GLY A N 1
ATOM 654 C CA . GLY A 1 90 ? -11.916 7.250 -24.131 1.00 52.59 90 GLY A CA 1
ATOM 655 C C . GLY A 1 90 ? -10.822 6.803 -25.106 1.00 52.59 90 GLY A C 1
ATOM 656 O O . GLY A 1 90 ? -11.154 6.542 -26.256 1.00 52.59 90 GLY A O 1
ATOM 657 N N . ALA A 1 91 ? -9.560 6.665 -24.697 1.00 57.12 91 ALA A N 1
ATOM 658 C CA . ALA A 1 91 ? -8.495 6.005 -25.469 1.00 57.12 91 ALA A CA 1
ATOM 659 C C . ALA A 1 91 ? -7.228 5.898 -24.604 1.00 57.12 91 ALA A C 1
ATOM 661 O O . ALA A 1 91 ? -7.025 6.768 -23.754 1.00 57.12 91 ALA A O 1
ATOM 662 N N . PRO A 1 92 ? -6.350 4.896 -24.812 1.00 63.84 92 PRO A N 1
ATOM 663 C CA . PRO A 1 92 ? -5.047 4.884 -24.160 1.00 63.84 92 PRO A CA 1
ATOM 664 C C . PRO A 1 92 ? -4.293 6.166 -24.519 1.00 63.84 92 PRO A C 1
ATOM 666 O O . PRO A 1 92 ? -4.032 6.444 -25.692 1.00 63.84 92 PRO A O 1
ATOM 669 N N . ASN A 1 93 ? -3.972 6.969 -23.505 1.00 78.62 93 ASN A N 1
ATOM 670 C CA . ASN A 1 93 ? -3.147 8.149 -23.691 1.00 78.62 93 ASN A CA 1
ATOM 671 C C . ASN A 1 93 ? -1.744 7.673 -24.087 1.00 78.62 93 ASN A C 1
ATOM 673 O O . ASN A 1 93 ? -1.012 7.120 -23.269 1.00 78.62 93 ASN A O 1
ATOM 677 N N . VAL A 1 94 ? -1.372 7.891 -25.350 1.00 83.00 94 VAL A N 1
ATOM 678 C CA . VAL A 1 94 ? -0.071 7.483 -25.909 1.00 83.00 94 VAL A CA 1
ATOM 679 C C . VAL A 1 94 ? 1.116 8.072 -25.145 1.00 83.00 94 VAL A C 1
ATOM 681 O O . VAL A 1 94 ? 2.209 7.518 -25.188 1.00 83.00 94 VAL A O 1
ATOM 684 N N . ASN A 1 95 ? 0.891 9.162 -24.411 1.00 89.06 95 ASN A N 1
ATOM 685 C CA . ASN A 1 95 ? 1.902 9.824 -23.602 1.00 89.06 95 ASN A CA 1
ATOM 686 C C . ASN A 1 95 ? 1.943 9.320 -22.155 1.00 89.06 95 ASN A C 1
ATOM 688 O O . ASN A 1 95 ? 2.827 9.752 -21.424 1.00 89.06 95 ASN A O 1
ATOM 692 N N . CYS A 1 96 ? 1.021 8.444 -21.734 1.00 90.88 96 CYS A N 1
ATOM 693 C CA . CYS A 1 96 ? 0.895 7.909 -20.373 1.00 90.88 96 CYS A CA 1
ATOM 694 C C . CYS A 1 96 ? 0.655 6.399 -20.421 1.00 90.88 96 CYS A C 1
ATOM 696 O O . CYS A 1 96 ? -0.440 5.903 -20.165 1.00 90.88 96 CYS A O 1
ATOM 698 N N . LEU A 1 97 ? 1.708 5.675 -20.801 1.00 91.25 97 LEU A N 1
ATOM 699 C CA . LEU A 1 97 ? 1.675 4.227 -20.959 1.00 91.25 97 LEU A CA 1
ATOM 700 C C . LEU A 1 97 ? 1.639 3.508 -19.605 1.00 91.25 97 LEU A C 1
ATOM 702 O O . LEU A 1 97 ? 2.221 3.961 -18.618 1.00 91.25 97 LEU A O 1
ATOM 706 N N . TYR A 1 98 ? 0.990 2.344 -19.589 1.00 93.62 98 TYR A N 1
ATOM 707 C CA . TYR A 1 98 ? 1.039 1.443 -18.447 1.00 93.62 98 TYR A CA 1
ATOM 708 C C . TYR A 1 98 ? 2.418 0.800 -18.323 1.00 93.62 98 TYR A C 1
ATOM 710 O O . TYR A 1 98 ? 2.878 0.093 -19.221 1.00 93.62 98 TYR A O 1
ATOM 718 N N . ASN A 1 99 ? 3.017 0.961 -17.152 1.00 97.00 99 ASN A N 1
ATOM 719 C CA . ASN A 1 99 ? 4.059 0.080 -16.666 1.00 97.00 99 ASN A CA 1
ATOM 720 C C . ASN A 1 99 ? 3.402 -1.226 -16.226 1.00 97.00 99 ASN A C 1
ATOM 722 O O . ASN A 1 99 ? 2.376 -1.212 -15.544 1.00 97.00 99 ASN A O 1
ATOM 726 N N . ASN A 1 100 ? 3.969 -2.349 -16.652 1.00 97.44 100 ASN A N 1
ATOM 727 C CA . ASN A 1 100 ? 3.493 -3.679 -16.301 1.00 97.44 100 ASN A CA 1
ATOM 728 C C . ASN A 1 100 ? 4.685 -4.451 -15.742 1.00 97.44 100 ASN A C 1
ATOM 730 O O . ASN A 1 100 ? 5.620 -4.736 -16.486 1.00 97.44 100 ASN A O 1
ATOM 734 N N . ILE A 1 101 ? 4.651 -4.758 -14.449 1.00 97.75 101 ILE A N 1
ATOM 735 C CA . ILE A 1 101 ? 5.657 -5.588 -13.793 1.00 97.75 101 ILE A CA 1
ATOM 736 C C . ILE A 1 101 ? 5.101 -7.015 -13.731 1.00 97.75 101 ILE A C 1
ATOM 738 O O . ILE A 1 101 ? 4.135 -7.237 -12.993 1.00 97.75 101 ILE A O 1
ATOM 742 N N . PRO A 1 102 ? 5.636 -7.954 -14.532 1.00 97.25 102 PRO A N 1
ATOM 743 C CA . PRO A 1 102 ? 5.202 -9.346 -14.506 1.00 97.25 102 PRO A CA 1
ATOM 744 C C . PRO A 1 102 ? 5.547 -10.003 -13.167 1.00 97.25 102 PRO A C 1
ATOM 746 O O . PRO A 1 102 ? 6.558 -9.673 -12.547 1.00 97.25 102 PRO A O 1
ATOM 749 N N . LEU A 1 103 ? 4.705 -10.943 -12.739 1.00 96.19 103 LEU A N 1
ATOM 750 C CA . LEU A 1 103 ? 4.872 -11.705 -11.496 1.00 96.19 103 LEU A CA 1
ATOM 751 C C . LEU A 1 103 ? 5.169 -13.193 -11.756 1.00 96.19 103 LEU A C 1
ATOM 753 O O . LEU A 1 103 ? 5.079 -14.020 -10.847 1.00 96.19 103 LEU A O 1
ATOM 757 N N . ASP A 1 104 ? 5.522 -13.528 -13.000 1.00 91.75 104 ASP A N 1
ATOM 758 C CA . ASP A 1 104 ? 5.718 -14.897 -13.479 1.00 91.75 104 ASP A CA 1
ATOM 759 C C . ASP A 1 104 ? 6.800 -15.655 -12.715 1.00 91.75 104 ASP A C 1
ATOM 761 O O . ASP A 1 104 ? 6.590 -16.788 -12.288 1.00 91.75 104 ASP A O 1
ATOM 765 N N . GLU A 1 105 ? 7.934 -14.999 -12.495 1.00 88.81 105 GLU A N 1
ATOM 766 C CA . GLU A 1 105 ? 9.113 -15.601 -11.867 1.00 88.81 105 GLU A CA 1
ATOM 767 C C . GLU A 1 105 ? 9.011 -15.662 -10.337 1.00 88.81 105 GLU A C 1
ATOM 769 O O . GLU A 1 105 ? 9.875 -16.239 -9.685 1.00 88.81 105 GLU A O 1
ATOM 774 N N . ILE A 1 106 ? 7.955 -15.078 -9.761 1.00 88.50 106 ILE A N 1
ATOM 775 C CA . ILE A 1 106 ? 7.817 -14.891 -8.311 1.00 88.50 106 ILE A CA 1
ATOM 776 C C . ILE A 1 106 ? 6.529 -15.497 -7.747 1.00 88.50 106 ILE A C 1
ATOM 778 O O . ILE A 1 106 ? 6.086 -15.156 -6.659 1.00 88.50 106 ILE A O 1
ATOM 782 N N . GLY A 1 107 ? 5.911 -16.425 -8.482 1.00 85.94 107 GLY A N 1
ATOM 783 C CA . GLY A 1 107 ? 4.863 -17.307 -7.958 1.00 85.94 107 GLY A CA 1
ATOM 784 C C . GLY A 1 107 ? 3.427 -16.973 -8.372 1.00 85.94 107 GLY A C 1
ATOM 785 O O . GLY A 1 107 ? 2.544 -17.805 -8.155 1.00 85.94 107 GLY A O 1
ATOM 786 N N . ALA A 1 108 ? 3.166 -15.827 -9.010 1.00 91.44 108 ALA A N 1
ATOM 787 C CA . ALA A 1 108 ? 1.842 -15.464 -9.533 1.00 91.44 108 ALA A CA 1
ATOM 788 C C . ALA A 1 108 ? 1.844 -15.443 -11.073 1.00 91.44 108 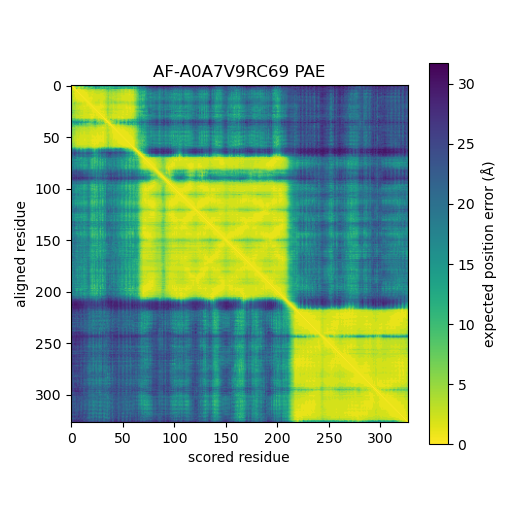ALA A C 1
ATOM 790 O O . ALA A 1 108 ? 1.725 -14.394 -11.705 1.00 91.44 108 ALA A O 1
ATOM 791 N N . VAL A 1 109 ? 1.996 -16.626 -11.677 1.00 92.94 109 VAL A N 1
ATOM 792 C CA . VAL A 1 109 ? 2.171 -16.800 -13.130 1.00 92.94 109 VAL A CA 1
ATOM 793 C C . VAL A 1 109 ? 1.057 -16.133 -13.944 1.00 92.94 109 VAL A C 1
ATOM 795 O O . VAL A 1 109 ? -0.131 -16.379 -13.730 1.00 92.94 109 VAL A O 1
ATOM 798 N N . GLY A 1 110 ? 1.459 -15.287 -14.895 1.00 94.56 110 GLY A N 1
ATOM 799 C CA . GLY A 1 110 ? 0.611 -14.476 -15.765 1.00 94.56 110 GLY A CA 1
ATOM 800 C C . GLY A 1 110 ? 0.017 -13.223 -15.116 1.00 94.56 110 GLY A C 1
ATOM 801 O O . GLY A 1 110 ? -0.611 -12.426 -15.818 1.00 94.56 110 GLY A O 1
ATOM 802 N N . ALA A 1 111 ? 0.148 -13.052 -13.796 1.00 97.88 111 ALA A N 1
ATOM 803 C CA . ALA A 1 111 ? -0.354 -11.879 -13.092 1.00 97.88 111 ALA A CA 1
ATOM 804 C C . ALA A 1 111 ? 0.669 -10.743 -13.172 1.00 97.88 111 ALA A C 1
ATOM 806 O O . ALA A 1 111 ? 1.851 -10.951 -13.456 1.00 97.88 111 ALA A O 1
ATOM 807 N N . LYS A 1 112 ? 0.214 -9.512 -12.934 1.00 98.38 112 LYS A N 1
ATOM 808 C CA . LYS A 1 112 ? 1.084 -8.333 -13.006 1.00 98.38 112 LYS A CA 1
ATOM 809 C C . LYS A 1 112 ? 0.657 -7.221 -12.068 1.00 98.38 112 LYS A C 1
ATOM 811 O O . LYS A 1 112 ? -0.533 -7.036 -11.811 1.00 98.38 112 LYS A O 1
ATOM 816 N N . ILE A 1 113 ? 1.629 -6.418 -11.652 1.00 98.31 113 ILE A N 1
ATOM 817 C CA . ILE A 1 113 ? 1.363 -5.090 -11.102 1.00 98.31 113 ILE A CA 1
ATOM 818 C C . ILE A 1 113 ? 1.348 -4.097 -12.261 1.00 98.31 113 ILE A C 1
ATOM 820 O O . ILE A 1 113 ? 2.300 -4.016 -13.039 1.00 98.31 113 ILE A O 1
ATOM 824 N N . GLN A 1 114 ? 0.254 -3.357 -12.397 1.00 97.81 114 GLN A N 1
ATOM 825 C CA . GLN A 1 114 ? 0.072 -2.343 -13.429 1.00 97.81 114 GLN A CA 1
ATOM 826 C C . GLN A 1 114 ? -0.042 -0.961 -12.793 1.00 97.81 114 GLN A C 1
ATOM 828 O O . GLN A 1 114 ? -0.682 -0.826 -11.758 1.00 97.81 114 GLN A O 1
ATOM 833 N N . PHE A 1 115 ? 0.561 0.058 -13.405 1.00 96.81 115 PHE A N 1
ATOM 834 C CA . PHE A 1 115 ? 0.393 1.460 -13.008 1.00 96.81 115 PHE A CA 1
ATOM 835 C C . PHE A 1 115 ? 0.831 2.415 -14.122 1.00 96.81 115 PHE A C 1
ATOM 837 O O . PHE A 1 115 ? 1.549 2.041 -15.048 1.00 96.81 115 PHE A O 1
ATOM 844 N N . ILE A 1 116 ? 0.448 3.681 -14.005 1.00 95.75 116 ILE A N 1
ATOM 845 C CA . ILE A 1 116 ? 0.991 4.802 -14.776 1.00 95.75 116 ILE A CA 1
ATOM 846 C C . ILE A 1 116 ? 1.846 5.634 -13.824 1.00 95.75 116 ILE A C 1
ATOM 848 O O . ILE A 1 116 ? 1.378 6.001 -12.750 1.00 95.75 116 ILE A O 1
ATOM 852 N N . ALA A 1 117 ? 3.086 5.935 -14.209 1.00 96.25 117 ALA A N 1
ATOM 853 C CA . ALA A 1 117 ? 4.001 6.742 -13.405 1.00 96.25 117 ALA A CA 1
ATOM 854 C C . ALA A 1 117 ? 4.078 8.173 -13.940 1.00 96.25 117 ALA A C 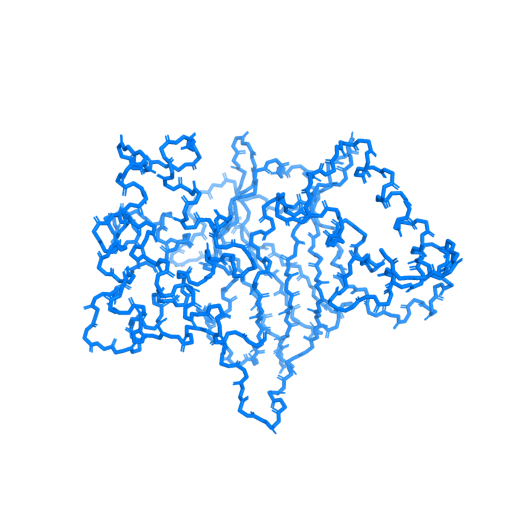1
ATOM 856 O O . ALA A 1 117 ? 4.240 8.380 -15.137 1.00 96.25 117 ALA A O 1
ATOM 857 N N . GLN A 1 118 ? 4.011 9.163 -13.061 1.00 95.62 118 GLN A N 1
ATOM 858 C CA . GLN A 1 118 ? 4.215 10.579 -13.355 1.00 95.62 118 GLN A CA 1
ATOM 859 C C . GLN A 1 118 ? 5.361 11.110 -12.499 1.00 95.62 118 GLN A C 1
ATOM 861 O O . GLN A 1 118 ? 5.427 10.831 -11.303 1.00 95.62 118 GLN A O 1
ATOM 866 N N . ALA A 1 119 ? 6.257 11.892 -13.098 1.00 95.19 119 ALA A N 1
ATOM 867 C CA . ALA A 1 119 ? 7.299 12.570 -12.340 1.00 95.19 119 ALA A CA 1
ATOM 868 C C . ALA A 1 119 ? 6.699 13.744 -11.556 1.00 95.19 119 ALA A C 1
ATOM 870 O O . ALA A 1 119 ? 5.985 14.581 -12.110 1.00 95.19 119 ALA A O 1
ATOM 871 N N . LEU A 1 120 ? 7.024 13.817 -10.271 1.00 90.94 120 LEU A N 1
ATOM 872 C CA . LEU A 1 120 ? 6.819 14.985 -9.427 1.00 90.94 120 LEU A CA 1
ATOM 873 C C . LEU A 1 120 ? 8.167 15.672 -9.188 1.00 90.94 120 LEU A C 1
ATOM 875 O O . LEU A 1 120 ? 9.222 15.058 -9.325 1.00 90.94 120 LEU A O 1
ATOM 879 N N . GLY A 1 121 ? 8.144 16.935 -8.755 1.00 87.88 121 GLY A N 1
ATOM 880 C CA . GLY A 1 121 ? 9.378 17.663 -8.428 1.00 87.88 121 GLY A CA 1
ATOM 881 C C . GLY A 1 121 ? 10.228 17.002 -7.331 1.00 87.88 121 GLY A C 1
ATOM 882 O O . GLY A 1 121 ? 11.426 17.250 -7.261 1.00 87.88 121 GLY A O 1
ATOM 883 N N . SER A 1 122 ? 9.626 16.154 -6.492 1.00 89.00 122 SER A N 1
ATOM 884 C CA . SER A 1 122 ? 10.280 15.477 -5.365 1.00 89.00 122 SER A CA 1
ATOM 885 C C . SER A 1 122 ? 10.063 13.959 -5.335 1.00 89.00 122 SER A C 1
ATOM 887 O O . SER A 1 122 ? 10.321 13.334 -4.303 1.00 89.00 122 SER A O 1
ATOM 889 N N . GLY A 1 123 ? 9.552 13.350 -6.410 1.00 93.94 123 GLY A N 1
ATOM 890 C CA . GLY A 1 123 ? 9.185 11.937 -6.364 1.00 93.94 123 GLY A CA 1
ATOM 891 C C . GLY A 1 123 ? 8.478 11.392 -7.604 1.00 93.94 123 GLY A C 1
ATOM 892 O O . GLY A 1 123 ? 8.445 12.030 -8.657 1.00 93.94 123 GLY A O 1
ATOM 893 N N . LEU A 1 124 ? 7.842 10.233 -7.443 1.00 95.44 124 LEU A N 1
ATOM 894 C CA . LEU A 1 124 ? 6.970 9.606 -8.433 1.00 95.44 124 LEU A CA 1
ATOM 895 C C . LEU A 1 124 ? 5.530 9.585 -7.925 1.00 95.44 124 LEU A C 1
ATOM 897 O O . LEU A 1 124 ? 5.270 9.284 -6.764 1.00 95.44 124 LEU A O 1
ATOM 901 N N . TYR A 1 125 ? 4.578 9.862 -8.805 1.00 94.56 125 TYR A N 1
ATOM 902 C CA . TYR A 1 125 ? 3.157 9.654 -8.559 1.00 94.56 125 TYR A CA 1
ATOM 903 C C . TYR A 1 125 ? 2.654 8.509 -9.427 1.00 94.56 125 TYR A C 1
ATOM 905 O O . TYR A 1 125 ? 2.781 8.555 -10.649 1.00 94.56 125 TYR A O 1
ATOM 913 N N . LEU A 1 126 ? 2.112 7.471 -8.798 1.00 95.38 126 LEU A N 1
ATOM 914 C CA . LEU A 1 126 ? 1.517 6.330 -9.475 1.00 95.38 126 LEU A CA 1
ATOM 915 C C . LEU A 1 126 ? -0.004 6.477 -9.487 1.00 95.38 126 LEU A C 1
ATOM 917 O O . LEU A 1 126 ? -0.611 6.787 -8.463 1.00 95.38 126 LEU A O 1
ATOM 921 N N . THR A 1 127 ? -0.610 6.213 -10.639 1.00 93.44 127 THR A N 1
ATOM 922 C CA . THR A 1 127 ? -2.064 6.109 -10.846 1.00 93.44 127 THR A CA 1
ATOM 923 C C . THR A 1 127 ? -2.394 4.782 -11.517 1.00 93.44 127 THR A C 1
ATOM 925 O O . THR A 1 127 ? -1.498 4.111 -12.035 1.00 93.44 127 THR A O 1
ATOM 928 N N . ASN A 1 128 ? -3.664 4.368 -11.493 1.00 91.88 128 ASN A N 1
ATOM 929 C CA . ASN A 1 128 ? -4.082 3.032 -11.934 1.00 91.88 128 ASN A CA 1
ATOM 930 C C . ASN A 1 128 ? -3.241 1.898 -11.324 1.00 91.88 128 ASN A C 1
ATOM 932 O O . ASN A 1 128 ? -2.985 0.901 -11.995 1.00 91.88 128 ASN A O 1
ATOM 936 N N . LEU A 1 129 ? -2.798 2.054 -10.076 1.00 96.00 129 LEU A N 1
ATOM 937 C CA . LEU A 1 129 ? -2.000 1.050 -9.392 1.00 96.00 129 LEU A CA 1
ATOM 938 C C . LEU A 1 129 ? -2.867 -0.168 -9.056 1.00 96.00 129 LEU A C 1
ATOM 940 O O . LEU A 1 129 ? -3.751 -0.103 -8.199 1.00 96.00 129 LEU A O 1
ATOM 944 N N . LYS A 1 130 ? -2.631 -1.274 -9.757 1.00 96.88 130 LYS A N 1
ATOM 945 C CA . LYS A 1 130 ? -3.492 -2.457 -9.725 1.00 96.88 130 LYS A CA 1
ATOM 946 C C . LYS A 1 130 ? -2.697 -3.752 -9.672 1.00 96.88 130 LYS A C 1
ATOM 948 O O . LYS A 1 130 ? -1.650 -3.861 -10.307 1.00 96.88 130 LYS A O 1
ATOM 953 N N . LEU A 1 131 ? -3.254 -4.747 -8.990 1.00 97.94 131 LEU A N 1
ATOM 954 C CA . LEU A 1 131 ? -2.922 -6.153 -9.184 1.00 97.94 131 LEU A CA 1
ATOM 955 C C . LEU A 1 131 ? -3.869 -6.709 -10.245 1.00 97.94 131 LEU A C 1
ATOM 957 O O . LEU A 1 131 ? -5.053 -6.891 -9.981 1.00 97.94 131 LEU A O 1
ATOM 961 N N . VAL A 1 132 ? -3.356 -6.971 -11.444 1.00 97.69 132 VAL A N 1
ATOM 962 C CA . VAL A 1 132 ? -4.140 -7.563 -12.533 1.00 97.69 132 VAL A CA 1
ATOM 963 C C . VAL A 1 132 ? -3.961 -9.085 -12.474 1.00 97.69 132 VAL A C 1
ATOM 965 O O . VAL A 1 132 ? -2.858 -9.564 -12.767 1.00 97.69 132 VAL A O 1
ATOM 968 N N . PRO A 1 133 ? -4.994 -9.854 -12.077 1.00 96.81 133 PRO A N 1
ATOM 969 C CA . PRO A 1 133 ? -4.889 -11.302 -11.954 1.00 96.81 133 PRO A CA 1
ATOM 970 C C . PRO A 1 133 ? -4.813 -11.988 -13.322 1.00 96.81 133 PRO A C 1
ATOM 972 O O . PRO A 1 133 ? -5.373 -11.517 -14.314 1.00 96.81 133 PRO A O 1
ATOM 975 N N . ALA A 1 134 ? -4.147 -13.142 -13.356 1.00 94.88 134 ALA A N 1
ATOM 976 C CA . ALA A 1 134 ? -4.157 -14.048 -14.502 1.00 94.88 134 ALA A CA 1
ATOM 977 C C . ALA A 1 134 ? -5.368 -14.991 -14.464 1.00 94.88 134 ALA A C 1
ATOM 979 O O . ALA A 1 134 ? -6.195 -14.931 -13.556 1.00 94.88 134 ALA A O 1
ATOM 980 N N . ALA A 1 135 ? -5.413 -15.958 -15.387 1.00 92.94 135 ALA A N 1
ATOM 981 C CA . ALA A 1 135 ? -6.385 -17.055 -15.346 1.00 92.94 135 ALA A CA 1
ATOM 982 C C . ALA A 1 135 ? -6.325 -17.870 -14.035 1.00 92.94 135 ALA A C 1
ATOM 984 O O . ALA A 1 135 ? -7.356 -18.338 -13.560 1.00 92.94 135 ALA A O 1
ATOM 985 N N . GLY A 1 136 ? -5.138 -18.004 -13.429 1.00 88.38 136 GLY A N 1
ATOM 986 C CA . GLY A 1 136 ? -4.944 -18.639 -12.118 1.00 88.38 136 GLY A CA 1
ATOM 987 C C . GLY A 1 136 ? -5.232 -17.726 -10.919 1.00 88.38 136 GLY A C 1
ATOM 988 O O . GLY A 1 136 ? -4.980 -18.120 -9.782 1.00 88.38 136 GLY A O 1
ATOM 989 N N . GLY A 1 137 ? -5.721 -16.505 -11.154 1.00 93.50 137 GLY A N 1
ATOM 990 C CA . GLY A 1 137 ? -5.833 -15.471 -10.133 1.00 93.50 137 GLY A CA 1
ATOM 991 C C . GLY A 1 137 ? -4.470 -14.997 -9.614 1.00 93.50 137 GLY A C 1
ATOM 992 O O . GLY A 1 137 ? -3.435 -15.262 -10.226 1.00 93.50 137 GLY A O 1
ATOM 993 N N . ALA A 1 138 ? -4.465 -14.270 -8.501 1.00 95.69 138 ALA A N 1
ATOM 994 C CA . ALA A 1 138 ? -3.251 -13.785 -7.853 1.00 95.69 138 ALA A CA 1
ATOM 995 C C . ALA A 1 138 ? -3.472 -13.544 -6.358 1.00 95.69 138 ALA A C 1
ATOM 997 O O . ALA A 1 138 ? -4.526 -13.069 -5.940 1.00 95.69 138 ALA A O 1
ATOM 998 N N . PHE A 1 139 ? -2.444 -13.813 -5.567 1.00 92.88 139 PHE A N 1
ATOM 999 C CA . PHE A 1 139 ? -2.371 -13.483 -4.154 1.00 92.88 139 PHE A CA 1
ATOM 1000 C C . PHE A 1 139 ? -1.096 -12.684 -3.891 1.00 92.88 139 PHE A C 1
ATOM 1002 O O . PHE A 1 139 ? -0.021 -13.104 -4.318 1.00 92.88 139 PHE A O 1
ATOM 1009 N N . ILE A 1 140 ? -1.214 -11.567 -3.172 1.00 93.38 140 ILE A N 1
ATOM 1010 C CA . ILE A 1 140 ? -0.078 -10.786 -2.666 1.00 93.38 140 ILE A CA 1
ATOM 1011 C C . ILE A 1 140 ? -0.312 -10.397 -1.203 1.00 93.38 140 ILE A C 1
ATOM 1013 O O . ILE A 1 140 ? -1.442 -10.117 -0.792 1.00 93.38 140 ILE A O 1
ATOM 1017 N N . ASP A 1 141 ? 0.769 -10.338 -0.437 1.00 83.81 141 ASP A N 1
ATOM 1018 C CA . ASP A 1 141 ? 0.821 -9.824 0.930 1.00 83.81 141 ASP A CA 1
ATOM 1019 C C . ASP A 1 141 ? 1.978 -8.827 1.033 1.00 83.81 141 ASP A C 1
ATOM 1021 O O . ASP A 1 141 ? 3.109 -9.155 0.660 1.00 83.81 141 ASP A O 1
ATOM 1025 N N . HIS A 1 142 ? 1.672 -7.631 1.539 1.00 83.19 142 HIS A N 1
ATOM 1026 C CA . HIS A 1 142 ? 2.622 -6.569 1.869 1.00 83.19 142 HIS A CA 1
ATOM 1027 C C . HIS A 1 142 ? 3.579 -6.216 0.709 1.00 83.19 142 HIS A C 1
ATOM 1029 O O . HIS A 1 142 ? 4.766 -6.533 0.762 1.00 83.19 142 HIS A O 1
ATOM 1035 N N . PRO A 1 143 ? 3.088 -5.558 -0.359 1.00 94.62 143 PRO A N 1
ATOM 1036 C CA . PRO A 1 143 ? 3.937 -5.060 -1.435 1.00 94.62 143 PRO A CA 1
ATOM 1037 C C . PRO A 1 143 ? 4.724 -3.810 -1.002 1.00 94.62 143 PRO A C 1
ATOM 1039 O O . PRO A 1 143 ? 4.160 -2.727 -0.867 1.00 94.62 143 PRO A O 1
ATOM 1042 N N . LEU A 1 144 ? 6.041 -3.924 -0.860 1.00 91.31 144 LEU A N 1
ATOM 1043 C CA . LEU A 1 144 ? 6.955 -2.821 -0.573 1.00 91.31 144 LEU A CA 1
ATOM 1044 C C . LEU A 1 144 ? 7.677 -2.372 -1.849 1.00 91.31 144 LEU A C 1
ATOM 1046 O O . LEU A 1 144 ? 8.388 -3.145 -2.485 1.00 91.31 144 LEU A O 1
ATOM 1050 N N . PHE A 1 145 ? 7.532 -1.100 -2.213 1.00 96.38 145 PHE A N 1
ATOM 1051 C CA . PHE A 1 145 ? 8.258 -0.519 -3.344 1.00 96.38 145 PHE A CA 1
ATOM 1052 C C . PHE A 1 145 ? 9.668 -0.102 -2.924 1.00 96.38 145 PHE A C 1
ATOM 1054 O O . PHE A 1 145 ? 9.851 0.493 -1.859 1.00 96.38 145 PHE A O 1
ATOM 1061 N N . VAL A 1 146 ? 10.647 -0.355 -3.793 1.00 95.62 146 VAL A N 1
ATOM 1062 C CA . VAL A 1 146 ? 12.056 -0.001 -3.579 1.00 95.62 146 VAL A CA 1
ATOM 1063 C C . VAL A 1 146 ? 12.596 0.720 -4.812 1.00 95.62 146 VAL A C 1
ATOM 1065 O O . VAL A 1 146 ? 12.445 0.227 -5.927 1.00 95.62 146 VAL A O 1
ATOM 1068 N N . ALA A 1 147 ? 13.208 1.889 -4.619 1.00 97.12 147 ALA A N 1
ATOM 1069 C CA . ALA A 1 147 ? 13.932 2.631 -5.648 1.00 97.12 147 ALA A CA 1
ATOM 1070 C C . ALA A 1 147 ? 15.420 2.275 -5.643 1.00 97.12 147 ALA A C 1
ATOM 1072 O O . ALA A 1 147 ? 16.015 2.083 -4.586 1.00 97.12 147 ALA A O 1
ATOM 1073 N N . TYR A 1 148 ? 16.035 2.283 -6.821 1.00 96.44 148 TYR A N 1
ATOM 1074 C CA . TYR A 1 148 ? 17.459 2.045 -7.043 1.00 96.44 148 TYR A CA 1
ATOM 1075 C C . TYR A 1 148 ? 18.036 3.221 -7.841 1.00 96.44 148 TYR A C 1
ATOM 1077 O O . TYR A 1 148 ? 18.044 3.183 -9.079 1.00 96.44 148 TYR A O 1
ATOM 1085 N N . PRO A 1 149 ? 18.473 4.294 -7.159 1.00 94.56 149 PRO A N 1
ATOM 1086 C CA . PRO A 1 149 ? 19.214 5.372 -7.798 1.00 94.56 149 PRO A CA 1
ATOM 1087 C C . PRO A 1 149 ? 20.559 4.854 -8.326 1.00 94.56 149 PRO A C 1
ATOM 1089 O O . PRO A 1 149 ? 21.172 3.988 -7.712 1.00 94.56 149 PRO A O 1
ATOM 1092 N N . ALA A 1 150 ? 21.042 5.388 -9.450 1.00 90.62 150 ALA A N 1
ATOM 1093 C CA . ALA A 1 150 ? 22.251 4.872 -10.108 1.00 90.62 150 ALA A CA 1
ATOM 1094 C C . ALA A 1 150 ? 23.521 4.943 -9.235 1.00 90.62 150 ALA A C 1
ATOM 1096 O O . ALA A 1 150 ? 24.358 4.049 -9.305 1.00 90.62 150 ALA A O 1
ATOM 1097 N N . ASP A 1 151 ? 23.631 5.985 -8.406 1.00 90.44 151 ASP A N 1
ATOM 1098 C CA . ASP A 1 151 ? 24.826 6.300 -7.613 1.00 90.44 151 ASP A CA 1
ATOM 1099 C C . ASP A 1 151 ? 24.530 6.353 -6.103 1.00 90.44 151 ASP A C 1
ATOM 1101 O O . ASP A 1 151 ? 25.188 7.074 -5.349 1.00 90.44 151 ASP A O 1
ATOM 1105 N N . ALA A 1 152 ? 23.489 5.655 -5.646 1.00 85.19 152 ALA A N 1
ATOM 1106 C CA . ALA A 1 152 ? 23.150 5.589 -4.230 1.00 85.19 152 ALA A CA 1
ATOM 1107 C C . ALA A 1 152 ? 22.555 4.233 -3.855 1.00 85.19 152 ALA A C 1
ATOM 1109 O O . ALA A 1 152 ? 22.098 3.475 -4.707 1.00 85.19 152 ALA A O 1
ATOM 1110 N N . GLU A 1 153 ? 22.520 3.973 -2.552 1.00 83.44 153 GLU A N 1
ATOM 1111 C CA . GLU A 1 153 ? 21.871 2.789 -2.003 1.00 83.44 153 GLU A CA 1
ATOM 1112 C C . GLU A 1 153 ? 20.389 2.714 -2.372 1.00 83.44 153 GLU A C 1
ATOM 1114 O O . GLU A 1 153 ? 19.711 3.738 -2.549 1.00 83.44 153 GLU A O 1
ATOM 1119 N N . ALA A 1 154 ? 19.890 1.479 -2.439 1.00 87.75 154 ALA A N 1
ATOM 1120 C CA . ALA A 1 154 ? 18.478 1.206 -2.634 1.00 87.75 154 ALA A CA 1
ATOM 1121 C C . ALA A 1 154 ? 17.646 1.828 -1.501 1.00 87.75 154 ALA A C 1
ATOM 1123 O O . ALA A 1 154 ? 18.019 1.791 -0.327 1.00 87.75 154 ALA A O 1
ATOM 1124 N N . LYS A 1 155 ? 16.498 2.406 -1.851 1.00 86.88 155 LYS A N 1
ATOM 1125 C CA . LYS A 1 155 ? 15.614 3.123 -0.927 1.00 86.88 155 LYS A CA 1
ATOM 1126 C C . LYS A 1 155 ? 14.230 2.505 -0.958 1.00 86.88 155 LYS A C 1
ATOM 1128 O O . LYS A 1 155 ? 13.485 2.692 -1.917 1.00 86.88 155 LYS A O 1
ATOM 1133 N N . ALA A 1 156 ? 13.883 1.788 0.102 1.00 88.06 156 ALA A N 1
ATOM 1134 C CA . ALA A 1 156 ? 12.514 1.350 0.327 1.00 88.06 156 ALA A CA 1
ATOM 1135 C C . ALA A 1 156 ? 11.584 2.550 0.580 1.00 88.06 156 ALA A C 1
ATOM 1137 O O . ALA A 1 156 ? 12.020 3.605 1.052 1.00 88.06 156 ALA A O 1
ATOM 1138 N N . ASP A 1 15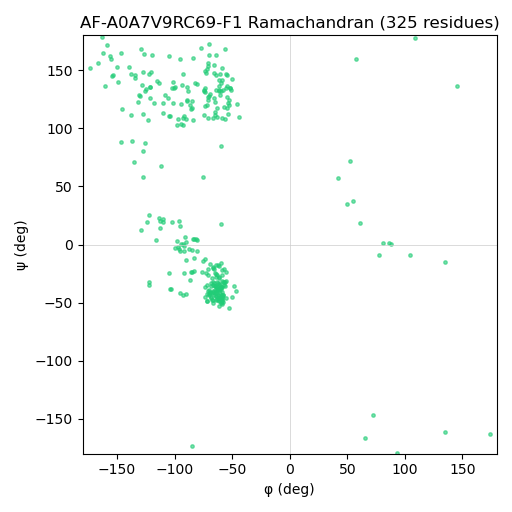7 ? 10.293 2.388 0.284 1.00 85.88 157 ASP A N 1
ATOM 1139 C CA . ASP A 1 157 ? 9.262 3.346 0.682 1.00 85.88 157 ASP A CA 1
ATOM 1140 C C . ASP A 1 157 ? 9.251 3.495 2.209 1.00 85.88 157 ASP A C 1
ATOM 1142 O O . ASP A 1 157 ? 8.841 2.594 2.935 1.00 85.88 157 ASP A O 1
ATOM 1146 N N . THR A 1 158 ? 9.711 4.643 2.704 1.00 77.56 158 THR A N 1
ATOM 1147 C CA . THR A 1 158 ? 10.032 4.842 4.128 1.00 77.56 158 THR A CA 1
ATOM 1148 C C . THR A 1 158 ? 8.824 4.800 5.056 1.00 77.56 158 THR A C 1
ATOM 1150 O O . THR A 1 158 ? 8.984 4.605 6.258 1.00 77.56 158 THR A O 1
ATOM 1153 N N . ILE A 1 159 ? 7.624 5.003 4.515 1.00 75.31 159 ILE A N 1
ATOM 1154 C CA . ILE A 1 159 ? 6.367 4.917 5.265 1.00 75.31 159 ILE A CA 1
ATOM 1155 C C . ILE A 1 159 ? 5.676 3.562 5.106 1.00 75.31 159 ILE A C 1
ATOM 1157 O O . ILE A 1 159 ? 4.601 3.391 5.675 1.00 75.31 159 ILE A O 1
ATOM 1161 N N . ASP A 1 160 ? 6.252 2.656 4.305 1.00 76.81 160 ASP A N 1
ATOM 1162 C CA . ASP A 1 160 ? 5.722 1.327 3.999 1.00 76.81 160 ASP A CA 1
ATOM 1163 C C . ASP A 1 160 ? 4.204 1.353 3.766 1.00 76.81 160 ASP A C 1
ATOM 1165 O O . ASP A 1 160 ? 3.395 0.748 4.473 1.00 76.81 160 ASP A O 1
ATOM 1169 N N . ARG A 1 161 ? 3.780 2.178 2.803 1.00 85.75 161 ARG A N 1
ATOM 1170 C CA . ARG A 1 161 ? 2.373 2.600 2.681 1.00 85.75 161 ARG A CA 1
ATOM 1171 C C . ARG A 1 161 ? 1.390 1.456 2.443 1.00 85.75 161 ARG A C 1
ATOM 1173 O O . ARG A 1 161 ? 0.186 1.652 2.591 1.00 85.75 161 ARG A O 1
ATOM 1180 N N . PHE A 1 162 ? 1.893 0.311 1.996 1.00 83.50 162 PHE A N 1
ATOM 1181 C CA . PHE A 1 162 ? 1.112 -0.878 1.690 1.00 83.50 162 PHE A CA 1
ATOM 1182 C C . PHE A 1 162 ? 1.417 -2.028 2.653 1.00 83.50 162 PHE A C 1
ATOM 1184 O O . PHE A 1 162 ? 1.078 -3.170 2.350 1.00 83.50 162 PHE A O 1
ATOM 1191 N N . PHE A 1 163 ? 1.974 -1.729 3.831 1.00 76.44 163 PHE A N 1
ATOM 1192 C CA . PHE A 1 163 ? 2.234 -2.696 4.895 1.00 76.44 163 PHE A CA 1
ATOM 1193 C C . PHE A 1 163 ? 1.044 -3.623 5.181 1.00 76.44 163 PHE A C 1
ATOM 1195 O O . PHE A 1 163 ? 1.200 -4.819 5.401 1.00 76.44 163 PHE A O 1
ATOM 1202 N N . SER A 1 164 ? -0.173 -3.072 5.165 1.00 71.50 164 SER A N 1
ATOM 1203 C CA . SER A 1 164 ? -1.409 -3.803 5.463 1.00 71.50 164 SER A CA 1
ATOM 1204 C C . SER A 1 164 ? -2.132 -4.352 4.230 1.00 71.50 164 SER A C 1
ATOM 1206 O O . SER A 1 164 ? -3.205 -4.946 4.368 1.00 71.50 164 SER A O 1
ATOM 1208 N N . VAL A 1 165 ? -1.597 -4.143 3.022 1.00 81.12 165 VAL A N 1
ATOM 1209 C CA . VAL A 1 165 ? -2.245 -4.617 1.798 1.00 81.12 165 VAL A CA 1
ATOM 1210 C C . VAL A 1 165 ? -2.078 -6.123 1.693 1.00 81.12 165 VAL A C 1
ATOM 1212 O O . VAL A 1 165 ? -0.975 -6.640 1.550 1.00 81.12 165 VAL A O 1
ATOM 1215 N N . LYS A 1 166 ? -3.217 -6.809 1.669 1.00 83.62 166 LYS A N 1
ATOM 1216 C CA . LYS A 1 166 ? -3.329 -8.222 1.342 1.00 83.62 166 LYS A CA 1
ATOM 1217 C C . LYS A 1 166 ? -4.449 -8.378 0.331 1.00 83.62 166 LYS A C 1
ATOM 1219 O O . LYS A 1 166 ? -5.575 -7.959 0.591 1.00 83.62 166 LYS A O 1
ATOM 1224 N N . MET A 1 167 ? -4.138 -8.943 -0.827 1.00 89.81 167 MET A N 1
ATOM 1225 C CA . MET A 1 167 ? -5.099 -9.104 -1.915 1.00 89.81 167 MET A CA 1
ATOM 1226 C C . MET A 1 167 ? -5.096 -10.549 -2.382 1.00 89.81 167 MET A C 1
ATOM 1228 O O . MET A 1 167 ? -4.040 -11.160 -2.521 1.00 89.81 167 MET A O 1
ATOM 1232 N N . ASN A 1 168 ? -6.288 -11.086 -2.616 1.00 89.31 168 ASN A N 1
ATOM 1233 C CA . ASN A 1 168 ? -6.504 -12.452 -3.066 1.00 89.31 168 ASN A CA 1
ATOM 1234 C C . ASN A 1 168 ? -7.575 -12.426 -4.154 1.00 89.31 168 ASN A C 1
ATOM 1236 O O . ASN A 1 168 ? -8.771 -12.450 -3.875 1.00 89.31 168 ASN A O 1
ATOM 1240 N N . LEU A 1 169 ? -7.137 -12.254 -5.395 1.00 91.69 169 LEU A N 1
ATOM 1241 C CA . LEU A 1 169 ? -8.004 -11.964 -6.525 1.00 91.69 169 LEU A CA 1
ATOM 1242 C C . LEU A 1 169 ? -8.157 -13.191 -7.410 1.00 91.69 169 LEU A C 1
ATOM 1244 O O . LEU A 1 169 ? -7.177 -13.744 -7.910 1.00 91.69 169 LEU A O 1
ATOM 1248 N N . MET A 1 170 ? -9.400 -13.583 -7.665 1.00 92.00 170 MET A N 1
ATOM 1249 C CA . MET A 1 170 ? -9.708 -14.516 -8.745 1.00 92.00 170 MET A CA 1
ATOM 1250 C C . MET A 1 170 ? -9.509 -13.841 -10.108 1.00 92.00 170 MET A C 1
ATOM 1252 O O . MET A 1 170 ? -9.531 -12.616 -10.220 1.00 92.00 170 MET A O 1
ATOM 1256 N N . ALA A 1 171 ? -9.407 -14.640 -11.173 1.00 92.75 171 ALA A N 1
ATOM 1257 C CA . ALA A 1 171 ? -9.334 -14.142 -12.552 1.00 92.75 171 ALA A CA 1
ATOM 1258 C C . ALA A 1 171 ? -10.510 -13.224 -12.946 1.00 92.75 171 ALA A C 1
ATOM 1260 O O . ALA A 1 171 ? -10.396 -12.418 -13.864 1.00 92.75 171 ALA A O 1
ATOM 1261 N N . THR A 1 172 ? -11.647 -13.359 -12.260 1.00 90.50 172 THR A N 1
ATOM 1262 C CA . THR A 1 172 ? -12.880 -12.602 -12.503 1.00 90.50 172 THR A CA 1
ATOM 1263 C C . THR A 1 172 ? -12.982 -11.310 -11.691 1.00 90.50 172 THR A C 1
ATOM 1265 O O . THR A 1 172 ? -14.044 -10.693 -11.712 1.00 90.50 172 THR A O 1
ATOM 1268 N N . ALA A 1 173 ? -11.937 -10.916 -10.954 1.00 88.69 173 ALA A N 1
ATOM 1269 C CA . ALA A 1 173 ? -11.960 -9.698 -10.148 1.00 88.69 173 ALA A CA 1
ATOM 1270 C C . ALA A 1 173 ? -12.243 -8.462 -11.018 1.00 88.69 173 ALA A C 1
ATOM 1272 O O . ALA A 1 173 ? -11.629 -8.261 -12.071 1.00 88.69 173 ALA A O 1
ATOM 1273 N N . THR A 1 174 ? -13.167 -7.627 -10.557 1.00 88.88 174 THR A N 1
ATOM 1274 C CA . THR A 1 174 ? -13.542 -6.349 -11.172 1.00 88.88 174 THR A CA 1
ATOM 1275 C C . THR A 1 174 ? -12.379 -5.354 -11.152 1.00 88.88 174 THR A C 1
ATOM 1277 O O . THR A 1 174 ? -11.399 -5.519 -10.426 1.00 88.88 174 THR A O 1
ATOM 1280 N N . ALA A 1 175 ? -12.458 -4.297 -11.964 1.00 85.31 175 ALA A N 1
ATOM 1281 C CA . ALA A 1 175 ? -11.387 -3.303 -12.050 1.00 85.31 175 ALA A CA 1
ATOM 1282 C C . ALA A 1 175 ? -11.173 -2.545 -10.726 1.00 85.31 175 ALA A C 1
ATOM 1284 O O . ALA A 1 175 ? -10.063 -2.085 -10.449 1.00 85.31 175 ALA A O 1
ATOM 1285 N N . GLU A 1 176 ? -12.231 -2.417 -9.929 1.00 82.75 176 GLU A N 1
ATOM 1286 C CA . GLU A 1 176 ? -12.250 -1.790 -8.613 1.00 82.75 176 GLU A CA 1
ATOM 1287 C C . GLU A 1 176 ? -11.563 -2.678 -7.568 1.00 82.75 176 GLU A C 1
ATOM 1289 O O . GLU A 1 176 ? -10.703 -2.197 -6.833 1.00 82.75 176 GLU A O 1
ATOM 1294 N N . GLU A 1 177 ? -11.856 -3.983 -7.553 1.00 84.19 177 GLU A N 1
ATOM 1295 C CA . GLU A 1 177 ? -11.210 -4.960 -6.656 1.00 84.19 177 GLU A CA 1
ATOM 1296 C C . GLU A 1 177 ? -9.706 -5.107 -6.924 1.00 84.19 177 GLU A C 1
ATOM 1298 O O . GLU A 1 177 ? -8.938 -5.461 -6.032 1.00 84.19 177 GLU A O 1
ATOM 1303 N N . GLN A 1 178 ? -9.267 -4.808 -8.148 1.00 92.69 178 GLN A N 1
ATOM 1304 C CA . GLN A 1 178 ? -7.859 -4.864 -8.541 1.00 92.69 178 GLN A CA 1
ATOM 1305 C C . GLN A 1 178 ? -7.008 -3.723 -7.969 1.00 92.69 178 GLN A C 1
ATOM 1307 O O . GLN A 1 178 ? -5.784 -3.785 -8.069 1.00 92.69 178 GLN A O 1
ATOM 1312 N N . GLN A 1 179 ? -7.601 -2.671 -7.397 1.00 91.69 179 GLN A N 1
ATOM 1313 C CA . GLN A 1 179 ? -6.854 -1.500 -6.933 1.00 91.69 179 GLN A CA 1
ATOM 1314 C C . GLN A 1 179 ? -6.020 -1.791 -5.680 1.00 91.69 179 GLN A C 1
ATOM 1316 O O . GLN A 1 179 ? -6.538 -2.193 -4.640 1.00 91.69 179 GLN A O 1
ATOM 1321 N N . ILE A 1 180 ? -4.724 -1.482 -5.741 1.00 90.44 180 ILE A N 1
ATOM 1322 C CA . ILE A 1 180 ? -3.840 -1.522 -4.571 1.00 90.44 180 ILE A CA 1
ATOM 1323 C C . ILE A 1 180 ? -3.928 -0.174 -3.859 1.00 90.44 180 ILE A C 1
ATOM 1325 O O . ILE A 1 180 ? -3.621 0.863 -4.448 1.00 90.44 180 ILE A O 1
ATOM 1329 N N . GLY A 1 181 ? -4.354 -0.183 -2.594 1.00 80.88 181 GLY A N 1
ATOM 1330 C CA . GLY A 1 181 ? -4.377 1.011 -1.740 1.00 80.88 181 GLY A CA 1
ATOM 1331 C C . GLY A 1 181 ? -5.143 2.205 -2.327 1.00 80.88 181 GLY A C 1
ATOM 1332 O O . GLY A 1 181 ? -4.690 3.338 -2.185 1.00 80.88 181 GLY A O 1
ATOM 1333 N N . GLY A 1 182 ? -6.264 1.949 -3.015 1.00 80.25 182 GLY A N 1
ATOM 1334 C CA . GLY A 1 182 ? -7.090 2.978 -3.669 1.00 80.25 182 GLY A CA 1
ATOM 1335 C C . GLY A 1 182 ? -6.669 3.323 -5.104 1.00 80.25 182 GLY A C 1
ATOM 1336 O O . GLY A 1 182 ? -7.292 4.158 -5.753 1.00 80.25 182 GLY A O 1
ATOM 1337 N N . GLY A 1 183 ? -5.627 2.672 -5.630 1.00 86.38 183 GLY A N 1
ATOM 1338 C CA . GLY A 1 183 ? -5.214 2.799 -7.026 1.00 86.38 183 GLY A CA 1
ATOM 1339 C C . GLY A 1 183 ? -4.272 3.966 -7.320 1.00 86.38 183 GLY A C 1
ATOM 1340 O O . GLY A 1 183 ? -3.875 4.135 -8.476 1.00 86.38 183 GLY A O 1
ATOM 1341 N N . THR A 1 184 ? -3.874 4.753 -6.316 1.00 87.25 184 THR A N 1
ATOM 1342 C CA . THR A 1 184 ? -2.895 5.840 -6.471 1.00 87.25 184 THR A CA 1
ATOM 1343 C C . THR A 1 184 ? -1.911 5.916 -5.299 1.00 87.25 184 THR A C 1
ATOM 1345 O O . THR A 1 184 ? -2.212 5.513 -4.175 1.00 87.25 184 THR A O 1
ATOM 1348 N N . ALA A 1 185 ? -0.699 6.423 -5.551 1.00 90.44 185 ALA A N 1
ATOM 1349 C CA . ALA A 1 185 ? 0.332 6.587 -4.523 1.00 90.44 185 ALA A CA 1
ATOM 1350 C C . ALA A 1 185 ? 1.422 7.596 -4.925 1.00 90.44 185 ALA A C 1
ATOM 1352 O O . ALA A 1 185 ? 1.939 7.541 -6.034 1.00 90.44 185 ALA A O 1
ATOM 1353 N N . ALA A 1 186 ? 1.832 8.481 -4.006 1.00 92.25 186 ALA A N 1
ATOM 1354 C CA . ALA A 1 186 ? 2.955 9.413 -4.199 1.00 92.25 186 ALA A CA 1
ATOM 1355 C C . ALA A 1 186 ? 4.218 8.971 -3.434 1.00 92.25 186 ALA A C 1
ATOM 1357 O O . ALA A 1 186 ? 4.242 9.016 -2.203 1.00 92.25 186 ALA A O 1
ATOM 1358 N N . PHE A 1 187 ? 5.259 8.540 -4.135 1.00 91.81 187 PHE A N 1
ATOM 1359 C CA . PHE A 1 187 ? 6.531 8.081 -3.577 1.00 91.81 187 PHE A CA 1
ATOM 1360 C C . PHE A 1 187 ? 7.545 9.221 -3.534 1.00 91.81 187 PHE A C 1
ATOM 1362 O O . PHE A 1 187 ? 8.111 9.608 -4.555 1.00 91.81 187 PHE A O 1
ATOM 1369 N N . VAL A 1 188 ? 7.763 9.777 -2.342 1.00 89.56 188 VAL A N 1
ATOM 1370 C CA . VAL A 1 188 ? 8.742 10.850 -2.125 1.00 89.56 188 VAL A CA 1
ATOM 1371 C C . VAL A 1 188 ? 10.152 10.265 -2.170 1.00 89.56 188 VAL A C 1
ATOM 1373 O O . VAL A 1 188 ? 10.424 9.259 -1.525 1.00 89.56 188 VAL A O 1
ATOM 1376 N N . GLY A 1 189 ? 11.050 10.900 -2.924 1.00 88.31 189 GLY A N 1
ATOM 1377 C CA . GLY A 1 189 ? 12.440 10.460 -3.076 1.00 88.31 189 GLY A CA 1
ATOM 1378 C C . GLY A 1 189 ? 12.659 9.326 -4.082 1.00 88.31 189 GLY A C 1
ATOM 1379 O O . GLY A 1 189 ? 13.802 8.915 -4.253 1.00 88.31 189 GLY A O 1
ATOM 1380 N N . PHE A 1 190 ? 11.599 8.853 -4.743 1.00 96.00 190 PHE A N 1
ATOM 1381 C CA . PHE A 1 190 ? 11.674 7.954 -5.895 1.00 96.00 190 PHE A CA 1
ATOM 1382 C C . PHE A 1 190 ? 11.685 8.833 -7.142 1.00 96.00 190 PHE A C 1
ATOM 1384 O O . PHE A 1 190 ? 10.680 9.477 -7.425 1.00 96.00 190 PHE A O 1
ATOM 1391 N N . PHE A 1 191 ? 12.793 8.925 -7.868 1.00 96.44 191 PHE A N 1
ATOM 1392 C CA . PHE A 1 191 ? 12.888 9.799 -9.037 1.00 96.44 191 PHE A CA 1
ATOM 1393 C C . PHE A 1 191 ? 12.589 9.048 -10.334 1.00 96.44 191 PHE A C 1
ATOM 1395 O O . PHE A 1 191 ? 12.684 7.828 -10.417 1.00 96.44 191 PHE A O 1
ATOM 1402 N N . SER A 1 192 ? 12.235 9.787 -11.386 1.00 96.31 192 SER A N 1
ATOM 1403 C CA . SER A 1 192 ? 11.926 9.222 -12.708 1.00 96.31 192 SER A CA 1
ATOM 1404 C C . SER A 1 192 ? 13.091 8.497 -13.381 1.00 96.31 192 SER A C 1
ATOM 1406 O O . SER A 1 192 ? 12.879 7.760 -14.340 1.00 96.31 192 SER A O 1
ATOM 1408 N N . THR A 1 193 ? 14.312 8.738 -12.913 1.00 96.38 193 THR A N 1
ATOM 1409 C CA . THR A 1 193 ? 15.536 8.081 -13.373 1.00 96.38 193 THR A CA 1
ATOM 1410 C C . THR A 1 193 ? 15.861 6.811 -12.599 1.00 96.38 193 THR A C 1
ATOM 1412 O O . THR A 1 193 ? 16.724 6.050 -13.033 1.00 96.38 193 THR A O 1
ATOM 1415 N N . ASP A 1 194 ? 15.207 6.590 -11.460 1.00 97.38 194 ASP A N 1
ATOM 1416 C CA . ASP A 1 194 ? 15.495 5.454 -10.598 1.00 97.38 194 ASP A CA 1
ATOM 1417 C C . ASP A 1 194 ? 14.803 4.215 -11.160 1.00 97.38 194 ASP A C 1
ATOM 1419 O O . ASP A 1 194 ? 13.643 4.259 -11.588 1.00 97.38 194 ASP A O 1
ATOM 1423 N N . LYS A 1 195 ? 15.503 3.079 -11.135 1.00 98.38 195 LYS A N 1
ATOM 1424 C CA . LYS A 1 195 ? 14.811 1.803 -11.317 1.00 98.38 195 LYS A CA 1
ATOM 1425 C C . LYS A 1 195 ? 13.984 1.513 -10.072 1.00 98.38 195 LYS A C 1
ATOM 1427 O O . LYS A 1 195 ? 14.342 1.944 -8.979 1.00 98.38 195 LYS A O 1
ATOM 1432 N N . ILE A 1 196 ? 12.912 0.750 -10.221 1.00 98.00 196 ILE A N 1
ATOM 1433 C CA . ILE A 1 196 ? 12.093 0.292 -9.103 1.00 98.00 196 ILE A CA 1
ATOM 1434 C C . ILE A 1 196 ? 11.901 -1.222 -9.145 1.00 98.00 196 ILE A C 1
ATOM 1436 O O . ILE A 1 196 ? 11.824 -1.807 -10.227 1.00 98.00 196 ILE A O 1
ATOM 1440 N N . SER A 1 197 ? 11.777 -1.838 -7.974 1.00 97.62 197 SER A N 1
ATOM 1441 C CA . SER A 1 197 ? 11.238 -3.190 -7.800 1.00 97.62 197 SER A CA 1
ATOM 1442 C C . SER A 1 197 ? 10.154 -3.196 -6.720 1.00 97.62 197 SER A C 1
ATOM 1444 O O . SER A 1 197 ? 9.945 -2.200 -6.015 1.00 97.62 197 SER A O 1
ATOM 1446 N N . ILE A 1 198 ? 9.420 -4.304 -6.633 1.00 97.62 198 ILE A N 1
ATOM 1447 C CA . ILE A 1 198 ? 8.416 -4.550 -5.601 1.00 97.62 198 ILE A CA 1
ATOM 1448 C C . ILE A 1 198 ? 8.809 -5.821 -4.862 1.00 97.62 198 ILE A C 1
ATOM 1450 O O . ILE A 1 198 ? 9.025 -6.866 -5.475 1.00 97.62 198 ILE A O 1
ATOM 1454 N N . HIS A 1 199 ? 8.897 -5.702 -3.547 1.00 94.25 199 HIS A N 1
ATOM 1455 C CA . HIS A 1 199 ? 9.188 -6.777 -2.614 1.00 94.25 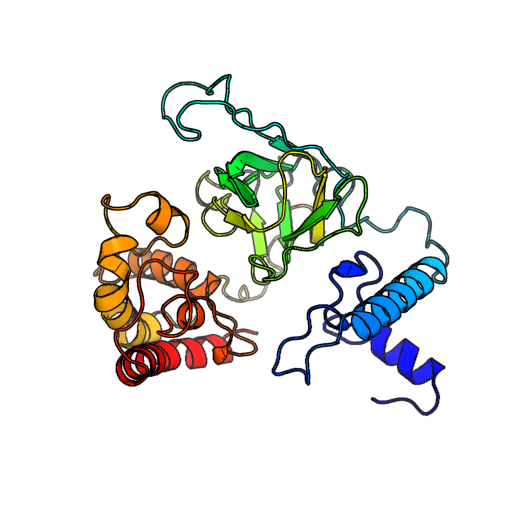199 HIS A CA 1
ATOM 1456 C C . HIS A 1 199 ? 7.874 -7.205 -1.975 1.00 94.25 199 HIS A C 1
ATOM 1458 O O . HIS A 1 199 ? 7.044 -6.359 -1.654 1.00 94.25 199 HIS A O 1
ATOM 1464 N N . PHE A 1 200 ? 7.671 -8.500 -1.787 1.00 89.75 200 PHE A N 1
ATOM 1465 C CA . PHE A 1 200 ? 6.472 -9.040 -1.163 1.00 89.75 200 PHE A CA 1
ATOM 1466 C C . PHE A 1 200 ? 6.846 -9.827 0.081 1.00 89.75 200 PHE A C 1
ATOM 1468 O O . PHE A 1 200 ? 7.875 -10.498 0.129 1.00 89.75 200 PHE A O 1
ATOM 1475 N N . LYS A 1 201 ? 5.955 -9.823 1.069 1.00 79.69 201 LYS A N 1
ATOM 1476 C CA . LYS A 1 201 ? 6.018 -10.809 2.150 1.00 79.69 201 LYS A CA 1
ATOM 1477 C C . LYS A 1 201 ? 5.558 -12.183 1.672 1.00 79.69 201 LYS A C 1
ATOM 1479 O O . LYS A 1 201 ? 6.079 -13.201 2.112 1.00 79.69 201 LYS A O 1
ATOM 1484 N N . ALA A 1 202 ? 4.557 -12.217 0.797 1.00 80.69 202 ALA A N 1
ATOM 1485 C CA . ALA A 1 202 ? 4.119 -13.436 0.139 1.00 80.69 202 ALA A CA 1
ATOM 1486 C C . ALA A 1 202 ? 3.478 -13.114 -1.207 1.00 80.69 202 ALA A C 1
ATOM 1488 O O . ALA A 1 202 ? 2.782 -12.110 -1.358 1.00 80.69 202 ALA A O 1
ATOM 1489 N N . ILE A 1 203 ? 3.672 -14.008 -2.168 1.00 89.38 203 ILE A N 1
ATOM 1490 C CA . ILE A 1 203 ? 3.063 -13.920 -3.487 1.00 89.38 203 ILE A CA 1
ATOM 1491 C C . ILE A 1 203 ? 2.824 -15.327 -4.041 1.00 89.38 203 ILE A C 1
ATOM 1493 O O . ILE A 1 203 ? 3.607 -16.246 -3.805 1.00 89.38 203 ILE A O 1
ATOM 1497 N N . SER A 1 204 ? 1.684 -15.526 -4.698 1.00 89.38 204 SER A N 1
ATOM 1498 C CA . SER A 1 204 ? 1.326 -16.789 -5.348 1.00 89.38 204 SER A CA 1
ATOM 1499 C C . SER A 1 204 ? 0.179 -16.597 -6.345 1.00 89.38 204 SER A C 1
ATOM 1501 O O . SER A 1 204 ? -0.403 -15.516 -6.444 1.00 89.38 204 SER A O 1
ATOM 1503 N N . ALA A 1 205 ? -0.231 -17.666 -7.027 1.00 89.94 205 ALA A N 1
ATOM 1504 C CA . ALA A 1 205 ? -1.573 -17.754 -7.602 1.00 89.94 205 ALA A CA 1
ATOM 1505 C C . ALA A 1 205 ? -2.661 -17.558 -6.522 1.00 89.94 205 ALA A C 1
ATOM 1507 O O . ALA A 1 205 ? -2.366 -17.582 -5.318 1.00 89.94 205 ALA A O 1
ATOM 1508 N N . PHE A 1 206 ? -3.914 -17.369 -6.953 1.00 86.69 206 PHE A N 1
ATOM 1509 C CA . PHE A 1 206 ? -5.057 -17.264 -6.042 1.00 86.69 206 PHE A CA 1
ATOM 1510 C C . PHE A 1 206 ? -5.077 -18.441 -5.069 1.00 86.69 206 PHE A C 1
ATOM 1512 O O . PHE A 1 206 ? -4.937 -19.602 -5.464 1.00 86.69 206 PHE A O 1
ATOM 1519 N N . LYS A 1 207 ? -5.269 -18.127 -3.792 1.00 76.25 207 LYS A N 1
ATOM 1520 C CA . LYS A 1 207 ? -5.427 -19.123 -2.739 1.00 76.25 207 LYS A CA 1
ATOM 1521 C C . LYS A 1 207 ? -6.903 -19.146 -2.380 1.00 76.25 207 LYS A C 1
ATOM 1523 O O . LYS A 1 207 ? -7.364 -18.162 -1.818 1.00 76.25 207 LYS A O 1
ATOM 1528 N N . PRO A 1 208 ? -7.667 -20.205 -2.692 1.00 66.88 208 PRO A N 1
ATOM 1529 C CA . PRO A 1 208 ? -9.004 -20.337 -2.134 1.00 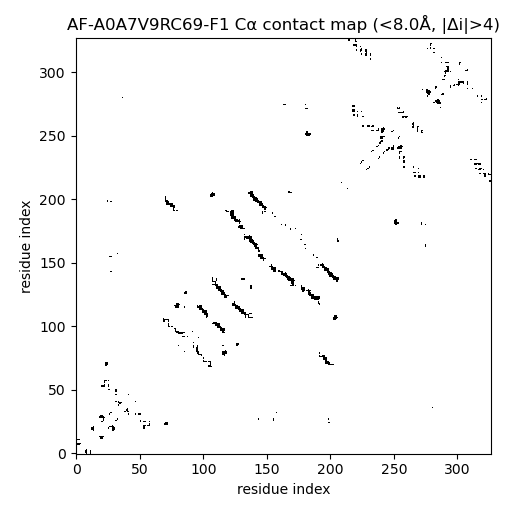66.88 208 PRO A CA 1
ATOM 1530 C C . PRO A 1 208 ? -8.892 -20.186 -0.622 1.00 66.88 208 PRO A C 1
ATOM 1532 O O . PRO A 1 208 ? -7.971 -20.760 -0.036 1.00 66.88 208 PRO A O 1
ATOM 1535 N N . ASP A 1 209 ? -9.774 -19.399 -0.012 1.00 55.53 209 ASP A N 1
ATOM 1536 C CA . ASP A 1 209 ? -9.802 -19.314 1.442 1.00 55.53 209 ASP A CA 1
ATOM 1537 C C . ASP A 1 209 ? -9.901 -20.749 1.980 1.00 55.53 209 ASP A C 1
ATOM 1539 O O . ASP A 1 209 ? -10.806 -21.503 1.602 1.00 55.53 209 ASP A O 1
ATOM 1543 N N . GLU A 1 210 ? -8.911 -21.175 2.775 1.00 47.69 210 GLU A N 1
ATOM 1544 C CA . GLU A 1 210 ? -8.965 -22.487 3.412 1.00 47.69 210 GLU A CA 1
ATOM 1545 C C . GLU A 1 210 ? -10.271 -22.560 4.199 1.00 47.69 210 GLU A C 1
ATOM 1547 O O . GLU A 1 210 ? -10.639 -21.591 4.861 1.00 47.69 210 GLU A O 1
ATOM 1552 N N . VAL A 1 211 ? -10.989 -23.679 4.070 1.00 37.47 211 VAL A N 1
ATOM 1553 C CA . VAL A 1 211 ? -12.349 -23.882 4.584 1.00 37.47 211 VAL A CA 1
ATOM 1554 C C . VAL A 1 211 ? -12.381 -23.701 6.108 1.00 37.47 211 VAL A C 1
ATOM 1556 O O . VAL A 1 211 ? -12.287 -24.637 6.893 1.00 37.47 211 VAL A O 1
ATOM 1559 N N . GLY A 1 212 ? -12.521 -22.453 6.507 1.00 46.94 212 GLY A N 1
ATOM 1560 C CA . GLY A 1 212 ? -12.729 -21.893 7.825 1.00 46.94 212 GLY A CA 1
ATOM 1561 C C . GLY A 1 212 ? -13.417 -20.546 7.589 1.00 46.94 212 GLY A C 1
ATOM 1562 O O . GLY A 1 212 ? -13.389 -20.044 6.462 1.00 46.94 212 GLY A O 1
ATOM 1563 N N . PRO A 1 213 ? -14.101 -19.960 8.584 1.00 36.06 213 PRO A N 1
ATOM 1564 C CA . PRO A 1 213 ? -14.653 -18.624 8.408 1.00 36.06 213 PRO A CA 1
ATOM 1565 C C . PRO A 1 213 ? -13.492 -17.731 7.958 1.00 36.06 213 PRO A C 1
ATOM 1567 O O . PRO A 1 213 ? -12.476 -17.723 8.663 1.00 36.06 213 PRO A O 1
ATOM 1570 N N . PRO A 1 214 ? -13.573 -17.061 6.793 1.00 42.16 214 PRO A N 1
ATOM 1571 C CA . PRO A 1 214 ? -12.475 -16.228 6.336 1.00 42.16 214 PRO A CA 1
ATOM 1572 C C . PRO A 1 214 ? -12.125 -15.273 7.482 1.00 42.16 214 PRO A C 1
ATOM 1574 O O . PRO A 1 214 ? -13.052 -14.739 8.107 1.00 42.16 214 PRO A O 1
ATOM 1577 N N . PRO A 1 215 ? -10.838 -15.065 7.824 1.00 45.31 215 PRO A N 1
ATOM 1578 C CA . PRO A 1 215 ? -10.490 -13.935 8.668 1.00 45.31 215 PRO A CA 1
ATOM 1579 C C . PRO A 1 215 ? -11.028 -12.722 7.924 1.00 45.31 215 PRO A C 1
ATOM 1581 O O . PRO A 1 215 ? -10.551 -12.432 6.831 1.00 45.31 215 PRO A O 1
ATOM 1584 N N . ALA A 1 216 ? -12.105 -12.122 8.437 1.00 48.47 216 ALA A N 1
ATOM 1585 C CA . ALA A 1 216 ? -12.887 -11.165 7.674 1.00 48.47 216 ALA A CA 1
ATOM 1586 C C . ALA A 1 216 ? -11.947 -10.074 7.134 1.00 48.47 216 ALA A C 1
ATOM 1588 O O . ALA A 1 216 ? -11.294 -9.342 7.875 1.00 48.47 216 ALA A O 1
ATOM 1589 N N . THR A 1 217 ? -11.775 -10.048 5.817 1.00 60.28 217 THR A N 1
ATOM 1590 C CA . THR A 1 217 ? -10.900 -9.098 5.147 1.00 60.28 217 THR A CA 1
ATOM 1591 C C . THR A 1 217 ? -11.708 -7.821 4.960 1.00 60.28 217 THR A C 1
ATOM 1593 O O . THR A 1 217 ? -12.658 -7.773 4.188 1.00 60.28 217 THR A O 1
ATOM 1596 N N . GLY A 1 218 ? -11.389 -6.789 5.741 1.00 75.38 218 GLY A N 1
ATOM 1597 C CA . GLY A 1 218 ? -12.108 -5.514 5.718 1.00 75.38 218 GLY A CA 1
ATOM 1598 C C . GLY A 1 218 ? -12.426 -4.990 7.113 1.00 75.38 218 GLY A C 1
ATOM 1599 O O . GLY A 1 218 ? -11.790 -5.369 8.093 1.00 75.38 218 GLY A O 1
ATOM 1600 N N . CYS A 1 219 ? -13.386 -4.075 7.179 1.00 86.88 219 CYS A N 1
ATOM 1601 C CA . CYS A 1 219 ? -13.907 -3.482 8.397 1.00 86.88 219 CYS A CA 1
ATOM 1602 C C . CYS A 1 219 ? -14.575 -4.558 9.259 1.00 86.88 219 CYS A C 1
ATOM 1604 O O . CYS A 1 219 ? -15.643 -5.069 8.925 1.00 86.88 219 CYS A O 1
ATOM 1606 N N . LEU A 1 220 ? -13.950 -4.897 10.377 1.00 89.31 220 LEU A N 1
ATOM 1607 C CA . LEU A 1 220 ? -14.388 -5.934 11.307 1.00 89.31 220 LEU A CA 1
ATOM 1608 C C . LEU A 1 220 ? -15.442 -5.421 12.292 1.00 89.31 220 LEU A C 1
ATOM 1610 O O . LEU A 1 220 ? -16.203 -6.203 12.864 1.00 89.31 220 LEU A O 1
ATOM 1614 N N . ARG A 1 221 ? -15.473 -4.104 12.510 1.00 95.38 221 ARG A N 1
ATOM 1615 C CA . ARG A 1 221 ? -16.316 -3.411 13.487 1.00 95.38 221 ARG A CA 1
ATOM 1616 C C . ARG A 1 221 ? -17.102 -2.280 12.840 1.00 95.38 221 ARG A C 1
ATOM 1618 O O . ARG A 1 221 ? -16.996 -1.116 13.226 1.00 95.38 221 ARG A O 1
ATOM 1625 N N . LEU A 1 222 ? -17.909 -2.623 11.834 1.00 94.81 222 LEU A N 1
ATOM 1626 C CA . LEU A 1 222 ? -18.723 -1.650 11.097 1.00 94.81 222 LEU A CA 1
ATOM 1627 C C . LEU A 1 222 ? -19.701 -0.886 12.006 1.00 94.81 222 LEU A C 1
ATOM 1629 O O . LEU A 1 222 ? -19.911 0.312 11.817 1.00 94.81 222 LEU A O 1
ATOM 1633 N N . ALA A 1 223 ? -20.272 -1.545 13.018 1.00 96.75 223 ALA A N 1
ATOM 1634 C CA . ALA A 1 223 ? -21.173 -0.897 13.969 1.00 96.75 223 ALA A CA 1
ATOM 1635 C C . ALA A 1 223 ? -20.453 0.204 14.767 1.00 96.75 223 ALA A C 1
ATOM 1637 O O . ALA A 1 223 ? -20.938 1.334 14.862 1.00 96.75 223 ALA A O 1
ATOM 1638 N N . GLU A 1 224 ? -19.261 -0.091 15.282 1.00 98.00 224 GLU A N 1
ATOM 1639 C CA . GLU A 1 224 ? -18.422 0.863 15.998 1.00 98.00 224 GLU A CA 1
ATOM 1640 C C . GLU A 1 224 ? -17.890 1.955 15.067 1.00 98.00 224 GLU A C 1
ATOM 1642 O O . GLU A 1 224 ? -17.821 3.112 15.486 1.00 98.00 224 GLU A O 1
ATOM 1647 N N . PHE A 1 225 ? -17.573 1.626 13.810 1.00 98.12 225 PHE A N 1
ATOM 1648 C CA . PHE A 1 225 ? -17.191 2.608 12.795 1.00 98.12 225 PHE A CA 1
ATOM 1649 C C . PHE A 1 225 ? -18.305 3.635 12.585 1.00 98.12 225 PHE A C 1
ATOM 1651 O O . PHE A 1 225 ? -18.066 4.839 12.692 1.00 98.12 225 PHE A O 1
ATOM 1658 N N . LYS A 1 226 ? -19.542 3.171 12.365 1.00 97.94 226 LYS A N 1
ATOM 1659 C CA . LYS A 1 226 ? -20.723 4.033 12.205 1.00 97.94 226 LYS A CA 1
ATOM 1660 C C . LYS A 1 226 ? -20.961 4.905 13.433 1.00 97.94 226 LYS A C 1
ATOM 1662 O O . LYS A 1 226 ? -21.223 6.097 13.293 1.00 97.94 226 LYS A O 1
ATOM 1667 N N . ALA A 1 227 ? -20.853 4.322 14.626 1.00 97.88 227 ALA A N 1
ATOM 1668 C CA . ALA A 1 227 ? -21.137 5.021 15.874 1.00 97.88 227 ALA A CA 1
ATOM 1669 C C . ALA A 1 227 ? -20.077 6.071 16.244 1.00 97.88 227 ALA A C 1
ATOM 1671 O O . ALA A 1 227 ? -20.426 7.101 16.817 1.00 97.88 227 ALA A O 1
ATOM 1672 N N . ASN A 1 228 ? -18.800 5.824 15.931 1.00 98.00 228 ASN A N 1
ATOM 1673 C CA . ASN A 1 228 ? -17.697 6.602 16.506 1.00 98.00 228 ASN A CA 1
ATOM 1674 C C . ASN A 1 228 ? -16.805 7.297 15.472 1.00 98.00 228 ASN A C 1
ATOM 1676 O O . ASN A 1 228 ? -16.288 8.374 15.753 1.00 98.00 228 ASN A O 1
ATOM 1680 N N . ALA A 1 229 ? -16.614 6.715 14.286 1.00 98.19 229 ALA A N 1
ATOM 1681 C CA . ALA A 1 229 ? -15.653 7.211 13.299 1.00 98.19 229 ALA A CA 1
ATOM 1682 C C . ALA A 1 229 ? -16.314 7.969 12.139 1.00 98.19 229 ALA A C 1
ATOM 1684 O O . ALA A 1 229 ? -15.794 9.001 11.709 1.00 98.19 229 ALA A O 1
ATOM 1685 N N . ALA A 1 230 ? -17.473 7.511 11.661 1.00 98.00 230 ALA A N 1
ATOM 1686 C CA . ALA A 1 230 ? -18.103 8.046 10.456 1.00 98.00 230 ALA A CA 1
ATOM 1687 C C . ALA A 1 230 ? -18.416 9.552 10.551 1.00 98.00 230 ALA A C 1
ATOM 1689 O O . ALA A 1 230 ? -18.039 10.320 9.666 1.00 98.00 230 ALA A O 1
ATOM 1690 N N . GLN A 1 231 ? -19.031 10.008 11.650 1.00 98.25 231 GLN A N 1
ATOM 1691 C CA . GLN A 1 231 ? -19.393 11.421 11.826 1.00 98.25 231 GLN A CA 1
ATOM 1692 C C . GLN A 1 231 ? -18.170 12.354 11.984 1.00 98.25 231 GLN A C 1
ATOM 1694 O O . GLN A 1 231 ? -18.140 13.400 11.321 1.00 98.25 231 GLN A O 1
ATOM 1699 N N . PRO A 1 232 ? -17.140 12.028 12.796 1.00 98.06 232 PRO A N 1
ATOM 1700 C CA . PRO A 1 232 ? -15.905 12.813 12.822 1.00 98.06 232 PRO A CA 1
ATOM 1701 C C . PRO A 1 232 ? -15.198 12.896 11.465 1.00 98.06 232 PRO A C 1
ATOM 1703 O O . PRO A 1 232 ? -14.738 13.978 11.095 1.00 98.06 232 PRO A O 1
ATOM 1706 N N . LEU A 1 233 ? -15.144 11.797 10.707 1.00 98.06 233 LEU A N 1
ATOM 1707 C CA . LEU A 1 233 ? -14.556 11.770 9.364 1.00 98.06 233 LEU A CA 1
ATOM 1708 C C . LEU A 1 233 ? -15.358 12.624 8.380 1.00 98.06 233 LEU A C 1
ATOM 1710 O O . LEU A 1 233 ? -14.783 13.432 7.649 1.00 98.06 233 LEU A O 1
ATOM 1714 N N . GLN A 1 234 ? -16.689 12.530 8.425 1.00 97.38 234 GLN A N 1
ATOM 1715 C CA . GLN A 1 234 ? -17.567 13.375 7.620 1.00 97.38 234 GLN A CA 1
ATOM 1716 C C . GLN A 1 234 ? -17.323 14.863 7.902 1.00 97.38 234 GLN A C 1
ATOM 1718 O O . GLN A 1 234 ? -17.263 15.677 6.985 1.00 97.38 234 GLN A O 1
ATOM 1723 N N . THR A 1 235 ? -17.179 15.217 9.177 1.00 97.19 235 THR A N 1
ATOM 1724 C CA . THR A 1 235 ? -17.061 16.611 9.617 1.00 97.19 235 THR A CA 1
ATOM 1725 C C . THR A 1 235 ? -15.720 17.230 9.226 1.00 97.19 235 THR A C 1
ATOM 1727 O O . THR A 1 235 ? -15.675 18.394 8.837 1.00 97.19 235 THR A O 1
ATOM 1730 N N . ASN A 1 236 ? -14.629 16.468 9.330 1.00 97.06 236 ASN A N 1
ATOM 1731 C CA . ASN A 1 236 ? -13.276 17.020 9.212 1.00 97.06 236 ASN A CA 1
ATOM 1732 C C . ASN A 1 236 ? -12.591 16.707 7.878 1.00 97.06 236 ASN A C 1
ATOM 1734 O O . ASN A 1 236 ? -11.693 17.440 7.474 1.00 97.06 236 ASN A O 1
ATOM 1738 N N . CYS A 1 237 ? -12.983 15.628 7.197 1.00 96.75 237 CYS A N 1
ATOM 1739 C CA . CYS A 1 237 ? -12.219 15.083 6.073 1.00 96.75 237 CYS A CA 1
ATOM 1740 C C . CYS A 1 237 ? -13.029 15.022 4.771 1.00 96.75 237 CYS A C 1
ATOM 1742 O O . CYS A 1 237 ? -12.483 15.254 3.689 1.00 96.75 237 CYS A O 1
ATOM 1744 N N . ALA A 1 238 ? -14.333 14.744 4.850 1.00 95.38 238 ALA A N 1
ATOM 1745 C CA . ALA A 1 238 ? -15.148 14.474 3.665 1.00 95.38 238 ALA A CA 1
ATOM 1746 C C . ALA A 1 238 ? -15.309 15.675 2.719 1.00 95.38 238 ALA A C 1
ATOM 1748 O O . ALA A 1 238 ? -15.543 15.473 1.533 1.00 95.38 238 ALA A O 1
ATOM 1749 N N . SER A 1 239 ? -15.115 16.914 3.181 1.00 93.94 239 SER A N 1
ATOM 1750 C CA . SER A 1 239 ? -15.115 18.089 2.292 1.00 93.94 239 SER A CA 1
ATOM 1751 C C . SER A 1 239 ? -14.049 18.013 1.188 1.00 93.94 239 SER A C 1
ATOM 1753 O O . SER A 1 239 ? -14.239 18.591 0.119 1.00 93.94 239 SER A O 1
ATOM 1755 N N . CYS A 1 240 ? -12.955 17.280 1.429 1.00 93.38 240 CYS A N 1
ATOM 1756 C CA . CYS A 1 240 ? -11.908 17.002 0.447 1.00 93.38 240 CYS A CA 1
ATOM 1757 C C . CYS A 1 240 ? -11.992 15.575 -0.110 1.00 93.38 240 CYS A C 1
ATOM 1759 O O . CYS A 1 240 ? -11.727 15.362 -1.288 1.00 93.38 240 CYS A O 1
ATOM 1761 N N . HIS A 1 241 ? -12.317 14.597 0.736 1.00 93.81 241 HIS A N 1
ATOM 1762 C CA . HIS A 1 241 ? -12.205 13.172 0.405 1.00 93.81 241 HIS A CA 1
ATOM 1763 C C . HIS A 1 241 ? -13.501 12.529 -0.110 1.00 93.81 241 HIS A C 1
ATOM 1765 O O . HIS A 1 241 ? -13.480 11.368 -0.516 1.00 93.81 241 HIS A O 1
ATOM 1771 N N . ALA A 1 242 ? -14.616 13.260 -0.105 1.00 91.81 242 ALA A N 1
ATOM 1772 C CA . ALA A 1 242 ? -15.894 12.819 -0.651 1.00 91.81 242 ALA A CA 1
ATOM 1773 C C . ALA A 1 242 ? -16.367 13.746 -1.786 1.00 91.81 242 ALA A C 1
ATOM 1775 O O . ALA A 1 242 ? -15.897 14.874 -1.959 1.00 91.81 242 ALA A O 1
ATOM 1776 N N . GLY A 1 243 ? -17.324 13.270 -2.579 1.00 84.62 243 GLY A N 1
ATOM 1777 C CA . GLY A 1 243 ? -17.896 14.002 -3.704 1.00 84.62 243 GLY A CA 1
ATOM 1778 C C . GLY A 1 243 ? -16.937 14.120 -4.893 1.00 84.62 243 GLY A C 1
ATOM 1779 O O . GLY A 1 243 ? -16.179 13.199 -5.191 1.00 84.62 243 GLY A O 1
ATOM 1780 N N . GLY A 1 244 ? -17.014 15.235 -5.628 1.00 72.19 244 GLY A N 1
ATOM 1781 C CA . GLY A 1 244 ? -16.213 15.488 -6.839 1.00 72.19 244 GLY A CA 1
ATOM 1782 C C . GLY A 1 244 ? -15.232 16.661 -6.737 1.00 72.19 244 GLY A C 1
ATOM 1783 O O . GLY A 1 244 ? -14.609 17.015 -7.733 1.00 72.19 244 GLY A O 1
ATOM 1784 N N . GLY A 1 245 ? -15.111 17.295 -5.565 1.00 71.94 245 GLY A N 1
ATOM 1785 C CA . GLY A 1 245 ? -14.389 18.565 -5.404 1.00 71.94 245 GLY A CA 1
ATOM 1786 C C . GLY A 1 245 ? -12.860 18.454 -5.411 1.00 71.94 245 GLY A C 1
ATOM 1787 O O . GLY A 1 245 ? -12.185 19.425 -5.741 1.00 71.94 245 GLY A O 1
ATOM 1788 N N . ASN A 1 246 ? -12.304 17.286 -5.072 1.00 82.19 246 ASN A N 1
ATOM 1789 C CA . ASN A 1 246 ? -10.861 17.040 -5.090 1.00 82.19 246 ASN A CA 1
ATOM 1790 C C . ASN A 1 246 ? -10.557 15.576 -5.474 1.00 82.19 246 ASN A C 1
ATOM 1792 O O . ASN A 1 246 ? -10.437 14.712 -4.601 1.00 82.19 246 ASN A O 1
ATOM 1796 N N . PRO A 1 247 ? -10.423 15.282 -6.783 1.00 74.50 247 PRO A N 1
ATOM 1797 C CA . PRO A 1 247 ? -10.173 13.925 -7.274 1.00 74.50 247 PRO A CA 1
ATOM 1798 C C . PRO A 1 247 ? -8.908 13.286 -6.694 1.00 74.50 247 PRO A C 1
ATOM 1800 O O . PRO A 1 247 ? -8.903 12.093 -6.407 1.00 74.50 247 PRO A O 1
ATOM 1803 N N . ASN A 1 248 ? -7.857 14.077 -6.454 1.00 73.88 248 ASN A N 1
ATOM 1804 C CA . ASN A 1 248 ? -6.601 13.572 -5.900 1.00 73.88 248 ASN A CA 1
ATOM 1805 C C . ASN A 1 248 ? -6.790 13.080 -4.459 1.00 73.88 248 ASN A C 1
ATOM 1807 O O . ASN A 1 248 ? -6.388 11.963 -4.137 1.00 73.88 248 ASN A O 1
ATOM 1811 N N . ALA A 1 249 ? -7.455 13.874 -3.612 1.00 77.38 249 ALA A N 1
ATOM 1812 C CA . ALA A 1 249 ? -7.757 13.489 -2.233 1.00 77.38 249 ALA A CA 1
ATOM 1813 C C . ALA A 1 249 ? -8.661 12.250 -2.175 1.00 77.38 249 ALA A C 1
ATOM 1815 O O . ALA A 1 249 ? -8.381 11.318 -1.420 1.00 77.38 249 ALA A O 1
ATOM 1816 N N . LYS A 1 250 ? -9.694 12.204 -3.023 1.00 80.06 250 LYS A N 1
ATOM 1817 C CA . LYS A 1 250 ? -10.592 11.051 -3.135 1.00 80.06 250 LYS A CA 1
ATOM 1818 C C . LYS A 1 250 ? -9.882 9.783 -3.613 1.00 80.06 250 LYS A C 1
ATOM 1820 O O . LYS A 1 250 ? -10.180 8.707 -3.114 1.00 80.06 250 LYS A O 1
ATOM 1825 N N . SER A 1 251 ? -8.932 9.902 -4.543 1.00 70.19 251 SER A N 1
ATOM 1826 C CA . SER A 1 251 ? -8.136 8.755 -5.002 1.00 70.19 251 SER A CA 1
ATOM 1827 C C . SER A 1 251 ? -7.234 8.195 -3.901 1.00 70.19 251 SER A C 1
ATOM 1829 O O . SER A 1 251 ? -7.030 6.991 -3.825 1.00 70.19 251 SER A O 1
ATOM 1831 N N . ALA A 1 252 ? -6.731 9.063 -3.014 1.00 73.56 252 ALA A N 1
ATOM 1832 C CA . ALA A 1 252 ? -5.924 8.630 -1.885 1.00 73.56 252 ALA A CA 1
ATOM 1833 C C . ALA A 1 252 ? -6.789 7.912 -0.839 1.00 73.56 252 ALA A C 1
ATOM 1835 O O . ALA A 1 252 ? -6.427 6.846 -0.355 1.00 73.56 252 ALA A O 1
ATOM 1836 N N . VAL A 1 253 ? -7.924 8.494 -0.458 1.00 81.50 253 VAL A N 1
ATOM 1837 C CA . VAL A 1 253 ? -8.902 7.858 0.432 1.00 81.50 253 VAL A CA 1
ATOM 1838 C C . VAL A 1 253 ? -10.280 8.311 -0.001 1.00 81.50 253 VAL A C 1
ATOM 1840 O O . VAL A 1 253 ? -10.586 9.502 0.099 1.00 81.50 253 VAL A O 1
ATOM 1843 N N . ASN A 1 254 ? -11.110 7.371 -0.446 1.00 84.31 254 ASN A N 1
ATOM 1844 C CA . ASN A 1 254 ? -12.489 7.673 -0.789 1.00 84.31 254 ASN A CA 1
ATOM 1845 C C . ASN A 1 254 ? -13.358 7.620 0.473 1.00 84.31 254 ASN A C 1
ATOM 1847 O O . ASN A 1 254 ? -13.479 6.576 1.111 1.00 84.31 254 ASN A O 1
ATOM 1851 N N . MET A 1 255 ? -13.947 8.762 0.822 1.00 94.69 255 MET A N 1
ATOM 1852 C CA . MET A 1 255 ? -14.858 8.920 1.957 1.00 94.69 255 MET A CA 1
ATOM 1853 C C . MET A 1 255 ? -16.308 9.167 1.516 1.00 94.69 255 MET A C 1
ATOM 1855 O O . MET A 1 255 ? -17.115 9.684 2.292 1.00 94.69 255 MET A O 1
ATOM 1859 N N . ASP A 1 256 ? -16.654 8.824 0.274 1.00 90.69 256 ASP A N 1
ATOM 1860 C CA . ASP A 1 256 ? -18.051 8.777 -0.147 1.00 90.69 256 ASP A CA 1
ATOM 1861 C C . ASP A 1 256 ? -18.854 7.858 0.772 1.00 90.69 256 ASP A C 1
ATOM 1863 O O . ASP A 1 256 ? -18.358 6.850 1.271 1.00 90.69 256 ASP A O 1
ATOM 1867 N N . ASN A 1 257 ? -20.122 8.210 0.972 1.00 92.25 257 ASN A N 1
ATOM 1868 C CA . ASN A 1 257 ? -21.096 7.370 1.660 1.00 92.25 257 ASN A CA 1
ATOM 1869 C C . ASN A 1 257 ? -20.773 7.020 3.126 1.00 92.25 257 ASN A C 1
ATOM 1871 O O . ASN A 1 257 ? -21.415 6.130 3.678 1.00 92.25 257 ASN A O 1
ATOM 1875 N N . LEU A 1 258 ? -19.877 7.757 3.800 1.00 95.12 258 LEU A N 1
ATOM 1876 C CA . LEU A 1 258 ? -19.593 7.586 5.238 1.00 95.12 258 LEU A CA 1
ATOM 1877 C C . LEU A 1 258 ? -20.860 7.538 6.107 1.00 95.12 258 LEU A C 1
ATOM 1879 O O . LEU A 1 258 ? -20.900 6.817 7.100 1.00 95.12 258 LEU A O 1
ATOM 1883 N N . LEU A 1 259 ? -21.881 8.314 5.733 1.00 96.44 259 LEU A N 1
ATOM 1884 C CA . LEU A 1 259 ? -23.167 8.400 6.427 1.00 96.44 259 LEU A CA 1
ATOM 1885 C C . LEU A 1 259 ? -24.327 7.768 5.637 1.00 96.44 259 LEU A C 1
ATOM 1887 O O . LEU A 1 259 ? -25.480 8.143 5.853 1.00 96.44 259 LEU A O 1
ATOM 1891 N N . SER A 1 260 ? -24.052 6.855 4.697 1.00 96.56 260 SER A N 1
ATOM 1892 C CA . SER A 1 260 ? -25.120 6.149 3.977 1.00 96.56 260 SER A CA 1
ATOM 1893 C C . SER A 1 260 ? -25.997 5.352 4.946 1.00 96.56 260 SER A C 1
ATOM 1895 O O . SER A 1 260 ? -25.541 4.831 5.967 1.00 96.56 260 SER A O 1
ATOM 1897 N N . ALA A 1 261 ? -27.286 5.259 4.617 1.00 94.56 261 ALA A N 1
ATOM 1898 C CA . ALA A 1 261 ? -28.217 4.385 5.323 1.00 94.56 261 ALA A CA 1
ATOM 1899 C C . ALA A 1 261 ? -28.020 2.902 4.951 1.00 94.56 261 ALA A C 1
ATOM 1901 O O . ALA A 1 261 ? -28.557 2.033 5.634 1.00 94.56 261 ALA A O 1
ATOM 1902 N N . VAL A 1 262 ? -27.277 2.622 3.876 1.00 92.88 262 VAL A N 1
ATOM 1903 C CA . VAL A 1 262 ? -26.967 1.274 3.394 1.00 92.88 262 VAL A CA 1
ATOM 1904 C C . VAL A 1 262 ? -25.623 0.839 3.971 1.00 92.88 262 VAL A C 1
ATOM 1906 O O . VAL A 1 262 ? -24.607 1.495 3.745 1.00 92.88 262 VAL A O 1
ATOM 1909 N N . ASP A 1 263 ? -25.615 -0.270 4.710 1.00 90.62 263 ASP A N 1
ATOM 1910 C CA . ASP A 1 263 ? -24.409 -0.764 5.389 1.00 90.62 263 ASP A CA 1
ATOM 1911 C C . ASP A 1 263 ? -23.279 -1.100 4.414 1.00 90.62 263 ASP A C 1
ATOM 1913 O O . ASP A 1 263 ? -22.131 -0.768 4.701 1.00 90.62 263 ASP A O 1
ATOM 1917 N N . ASP A 1 264 ? -23.602 -1.668 3.251 1.00 83.44 264 ASP A N 1
ATOM 1918 C CA . ASP A 1 264 ? -22.613 -2.005 2.222 1.00 83.44 264 ASP A CA 1
ATOM 1919 C C . ASP A 1 264 ? -21.855 -0.766 1.723 1.00 83.44 264 ASP A C 1
ATOM 1921 O O . ASP A 1 264 ? -20.641 -0.816 1.526 1.00 83.44 264 ASP A O 1
ATOM 1925 N N . ASP A 1 265 ? -22.525 0.382 1.599 1.00 83.94 265 ASP A N 1
ATOM 1926 C CA . ASP A 1 265 ? -21.859 1.617 1.184 1.00 83.94 265 ASP A CA 1
ATOM 1927 C C . ASP A 1 265 ? -20.908 2.142 2.271 1.00 83.94 265 ASP A C 1
ATOM 1929 O O . ASP A 1 265 ? -19.792 2.581 1.982 1.00 83.94 265 ASP A O 1
ATOM 1933 N N . VAL A 1 266 ? -21.338 2.097 3.539 1.00 93.38 266 VAL A N 1
ATOM 1934 C CA . VAL A 1 266 ? -20.500 2.531 4.668 1.00 93.38 266 VAL A CA 1
ATOM 1935 C C . VAL A 1 266 ? -19.325 1.574 4.862 1.00 93.38 266 VAL A C 1
ATOM 1937 O O . VAL A 1 266 ? -18.230 2.003 5.228 1.00 93.38 266 VAL A O 1
ATOM 1940 N N . LEU A 1 267 ? -19.525 0.284 4.585 1.00 85.62 267 LEU A N 1
ATOM 1941 C CA . LEU A 1 267 ? -18.484 -0.734 4.622 1.00 85.62 267 LEU A CA 1
ATOM 1942 C C . LEU A 1 267 ? -17.360 -0.417 3.632 1.00 85.62 267 LEU A C 1
ATOM 1944 O O . LEU A 1 267 ? -16.190 -0.516 4.004 1.00 85.62 267 LEU A O 1
ATOM 1948 N N . LEU A 1 268 ? -17.682 0.045 2.419 1.00 82.00 268 LEU A N 1
ATOM 1949 C CA . LEU A 1 268 ? -16.673 0.491 1.451 1.00 82.00 268 LEU A CA 1
ATOM 1950 C C . LEU A 1 268 ? -15.825 1.641 2.007 1.00 82.00 268 LEU A C 1
ATOM 1952 O O . LEU A 1 268 ? -14.596 1.579 1.946 1.00 82.00 268 LEU A O 1
ATOM 1956 N N . ALA A 1 269 ? -16.453 2.654 2.610 1.00 88.06 269 ALA A N 1
ATOM 1957 C CA . ALA A 1 269 ? -15.732 3.756 3.244 1.00 88.06 269 ALA A CA 1
ATOM 1958 C C . ALA A 1 269 ? -14.889 3.272 4.435 1.00 88.06 269 ALA A C 1
ATOM 1960 O O . ALA A 1 269 ? -13.718 3.631 4.548 1.00 88.06 269 ALA A O 1
ATOM 1961 N N . CYS A 1 270 ? -15.435 2.408 5.295 1.00 94.38 270 CYS A N 1
ATOM 1962 C CA . CYS A 1 270 ? -14.688 1.849 6.420 1.00 94.38 270 CYS A CA 1
ATOM 1963 C C . CYS A 1 270 ? -13.449 1.076 5.949 1.00 94.38 270 CYS A C 1
ATOM 1965 O O . CYS A 1 270 ? -12.363 1.266 6.495 1.00 94.38 270 CYS A O 1
ATOM 1967 N N . ASN A 1 271 ? -13.579 0.266 4.893 1.00 82.44 271 ASN A N 1
ATOM 1968 C CA . ASN A 1 271 ? -12.460 -0.457 4.293 1.00 82.44 271 ASN A CA 1
ATOM 1969 C C . ASN A 1 271 ? -11.357 0.505 3.831 1.00 82.44 271 ASN A C 1
ATOM 1971 O O . ASN A 1 271 ? -10.187 0.274 4.131 1.00 82.44 271 ASN A O 1
ATOM 1975 N N . GLN A 1 272 ? -11.718 1.618 3.183 1.00 83.44 272 GLN A N 1
ATOM 1976 C CA . GLN A 1 272 ? -10.762 2.654 2.773 1.00 83.44 272 GLN A CA 1
ATOM 1977 C C . GLN A 1 272 ? -10.049 3.284 3.976 1.00 83.44 272 GLN A C 1
ATOM 1979 O O . GLN A 1 272 ? -8.821 3.390 3.979 1.00 83.44 272 GLN A O 1
ATOM 1984 N N . ILE A 1 273 ? -10.786 3.647 5.030 1.00 93.06 273 ILE A N 1
ATOM 1985 C CA . ILE A 1 273 ? -10.211 4.227 6.253 1.00 93.06 273 ILE A CA 1
ATOM 1986 C C . ILE A 1 273 ? -9.291 3.234 6.964 1.00 93.06 273 ILE A C 1
ATOM 1988 O O . ILE A 1 273 ? -8.212 3.618 7.417 1.00 93.06 273 ILE A O 1
ATOM 1992 N N . ARG A 1 274 ? -9.674 1.953 7.024 1.00 88.88 274 ARG A N 1
ATOM 1993 C CA . ARG A 1 274 ? -8.883 0.881 7.641 1.00 88.88 274 ARG A CA 1
ATOM 1994 C C . ARG A 1 274 ? -7.481 0.792 7.030 1.00 88.88 274 ARG A C 1
ATOM 1996 O O . ARG A 1 274 ? -6.528 0.586 7.773 1.00 88.88 274 ARG A O 1
ATOM 2003 N N . THR A 1 275 ? -7.319 1.038 5.725 1.00 80.69 275 THR A N 1
ATOM 2004 C CA . THR A 1 275 ? -5.987 1.052 5.074 1.00 80.69 275 THR A CA 1
ATOM 2005 C C . THR A 1 275 ? -5.052 2.157 5.582 1.00 80.69 275 THR A C 1
ATOM 2007 O O . THR A 1 275 ? -3.843 2.087 5.379 1.00 80.69 275 THR A O 1
ATOM 2010 N N . ARG A 1 276 ? -5.586 3.184 6.255 1.00 87.44 276 ARG A N 1
ATOM 2011 C CA . ARG A 1 276 ? -4.824 4.308 6.828 1.00 87.44 276 ARG A CA 1
ATOM 2012 C C . ARG A 1 276 ? -4.540 4.151 8.317 1.00 87.44 276 ARG A C 1
ATOM 2014 O O . ARG A 1 276 ? -3.948 5.051 8.922 1.00 87.44 276 ARG A O 1
ATOM 2021 N N . MET A 1 277 ? -4.949 3.026 8.892 1.00 89.12 277 MET A N 1
ATOM 2022 C CA . MET A 1 277 ? -4.734 2.689 10.289 1.00 89.12 277 MET A CA 1
ATOM 2023 C C . MET A 1 277 ? -3.544 1.747 10.440 1.00 89.12 277 MET A C 1
ATOM 2025 O O . MET A 1 277 ? -3.411 0.762 9.718 1.00 89.12 277 MET A O 1
ATOM 2029 N N . ASN A 1 278 ? -2.701 2.036 11.425 1.00 80.25 278 ASN A N 1
ATOM 2030 C CA . ASN A 1 278 ? -1.696 1.110 11.915 1.00 80.25 278 ASN A CA 1
ATOM 2031 C C . ASN A 1 278 ? -2.265 0.430 13.167 1.00 80.25 278 ASN A C 1
ATOM 2033 O O . ASN A 1 278 ? -2.315 1.029 14.234 1.00 80.25 278 ASN A O 1
ATOM 2037 N N . PHE A 1 279 ? -2.722 -0.817 13.042 1.00 83.44 279 PHE A N 1
ATOM 2038 C CA . PHE A 1 279 ? -3.300 -1.564 14.168 1.00 83.44 279 PHE A CA 1
ATOM 2039 C C . PHE A 1 279 ? -2.256 -2.200 15.095 1.00 83.44 279 PHE A C 1
ATOM 2041 O O . PHE A 1 279 ? -2.628 -2.894 16.031 1.00 83.44 279 PHE A O 1
ATOM 2048 N N . GLN A 1 280 ? -0.961 -1.981 14.879 1.00 78.75 280 GLN A N 1
ATOM 2049 C CA . GLN A 1 280 ? 0.079 -2.368 15.839 1.00 78.75 280 GLN A CA 1
ATOM 2050 C C . GLN A 1 280 ? 0.345 -1.219 16.810 1.00 78.75 280 GLN A C 1
ATOM 2052 O O . GLN A 1 280 ? 0.396 -1.427 18.019 1.00 78.75 280 GLN A O 1
ATOM 2057 N N . ASP A 1 281 ? 0.401 0.004 16.284 1.00 83.19 281 ASP A N 1
ATOM 2058 C CA . ASP A 1 281 ? 0.318 1.220 17.075 1.00 83.19 281 ASP A CA 1
ATOM 2059 C C . ASP A 1 281 ? -0.578 2.252 16.392 1.00 83.19 281 ASP A C 1
ATOM 2061 O O . ASP A 1 281 ? -0.239 2.875 15.382 1.00 83.19 281 ASP A O 1
ATOM 2065 N N . LEU A 1 282 ? -1.723 2.486 17.028 1.00 87.31 282 LEU A N 1
ATOM 2066 C CA . LEU A 1 282 ? -2.714 3.415 16.525 1.00 87.31 282 LEU A CA 1
ATOM 2067 C C . LEU A 1 282 ? -2.160 4.839 16.429 1.00 87.31 282 LEU A C 1
ATOM 2069 O O . LEU A 1 282 ? -2.615 5.575 15.559 1.00 87.31 282 LEU A O 1
ATOM 2073 N N . ASN A 1 283 ? -1.178 5.244 17.245 1.00 88.44 283 ASN A N 1
ATOM 2074 C CA . ASN A 1 283 ? -0.629 6.603 17.207 1.00 88.44 283 ASN A CA 1
ATOM 2075 C C . ASN A 1 283 ? 0.142 6.907 15.919 1.00 88.44 283 ASN A C 1
ATOM 2077 O O . ASN A 1 283 ? 0.133 8.059 15.483 1.00 88.44 283 ASN A O 1
ATOM 2081 N N . LEU A 1 284 ? 0.738 5.890 15.295 1.00 82.81 284 LEU A N 1
ATOM 2082 C CA . LEU A 1 284 ? 1.406 5.983 13.998 1.00 82.81 284 LEU A CA 1
ATOM 2083 C C . LEU A 1 284 ? 0.459 5.850 12.795 1.00 82.81 284 LEU A C 1
ATOM 2085 O O . LEU A 1 284 ? 0.910 5.838 11.650 1.00 82.81 284 LEU A O 1
ATOM 2089 N N . SER A 1 285 ? -0.855 5.763 13.012 1.00 87.56 285 SER A N 1
ATOM 2090 C CA . SER A 1 285 ? -1.823 5.702 11.913 1.00 87.56 285 SER A CA 1
ATOM 2091 C C . SER A 1 285 ? -1.749 6.959 11.049 1.00 87.56 285 SER A C 1
ATOM 2093 O O . SER A 1 285 ? -1.882 8.077 11.555 1.00 87.56 285 SER A O 1
ATOM 2095 N N . GLY A 1 286 ? -1.624 6.787 9.730 1.00 86.12 286 GLY A N 1
ATOM 2096 C CA . GLY A 1 286 ? -1.628 7.893 8.769 1.00 86.12 286 GLY A CA 1
ATOM 2097 C C . GLY A 1 286 ? -2.873 8.778 8.892 1.00 86.12 286 GLY A C 1
ATOM 2098 O O . GLY A 1 286 ? -2.775 9.991 8.719 1.00 86.12 286 GLY A O 1
ATOM 2099 N N . LEU A 1 287 ? -4.012 8.196 9.291 1.00 94.81 287 LEU A N 1
ATOM 2100 C CA . LEU A 1 287 ? -5.250 8.927 9.581 1.00 94.81 287 LEU A CA 1
ATOM 2101 C C . LEU A 1 287 ? -5.101 9.982 10.695 1.00 94.81 287 LEU A C 1
ATOM 2103 O O . LEU A 1 287 ? -5.781 11.004 10.656 1.00 94.81 287 LEU A O 1
ATOM 2107 N N . TYR A 1 288 ? -4.223 9.753 11.676 1.00 96.44 288 TYR A N 1
ATOM 2108 C CA . TYR A 1 288 ? -3.943 10.700 12.763 1.00 96.44 288 TYR A CA 1
ATOM 2109 C C . TYR A 1 288 ? -2.730 11.570 12.451 1.00 96.44 288 TYR A C 1
ATOM 2111 O O . TYR A 1 288 ? -2.746 12.775 12.678 1.00 96.44 288 TYR A O 1
ATOM 2119 N N . LEU A 1 289 ? -1.671 10.983 11.891 1.00 94.12 289 LEU A N 1
ATOM 2120 C CA . LEU A 1 289 ? -0.445 11.723 11.618 1.00 94.12 289 LEU A CA 1
ATOM 2121 C C . LEU A 1 289 ? -0.644 12.798 10.550 1.00 94.12 289 LEU A C 1
ATOM 2123 O O . LEU A 1 289 ? -0.110 13.895 10.701 1.00 94.12 289 LEU A O 1
ATOM 2127 N N . ALA A 1 290 ? -1.392 12.515 9.479 1.00 91.19 290 ALA A N 1
ATOM 2128 C CA . ALA A 1 290 ? -1.535 13.436 8.353 1.00 91.19 290 ALA A CA 1
ATOM 2129 C C . ALA A 1 290 ? -2.175 14.783 8.746 1.00 91.19 290 ALA A C 1
ATOM 2131 O O . ALA A 1 290 ? -1.546 15.809 8.489 1.00 91.19 290 ALA A O 1
ATOM 2132 N N . PRO A 1 291 ? -3.354 14.838 9.401 1.00 95.19 291 PRO A N 1
ATOM 2133 C CA . PRO A 1 291 ? -3.992 16.110 9.745 1.00 95.19 291 PRO A CA 1
ATOM 2134 C C . PRO A 1 291 ? -3.464 16.745 11.046 1.00 95.19 291 PRO A C 1
ATOM 2136 O O . PRO A 1 291 ? -4.016 17.758 11.490 1.00 95.19 291 PRO A O 1
ATOM 2139 N N . ALA A 1 292 ? -2.440 16.171 11.688 1.00 96.00 292 ALA A N 1
ATOM 2140 C CA . ALA A 1 292 ? -1.895 16.697 12.936 1.00 96.00 292 ALA A CA 1
ATOM 2141 C C . ALA A 1 292 ? -1.387 18.148 12.763 1.00 96.00 292 ALA A C 1
ATOM 2143 O O . ALA A 1 292 ? -0.762 18.458 11.746 1.00 96.00 292 ALA A O 1
ATOM 2144 N N . PRO A 1 293 ? -1.575 19.048 13.751 1.00 96.50 293 PRO A N 1
ATOM 2145 C CA . PRO A 1 293 ? -1.225 20.468 13.608 1.00 96.50 293 PRO A CA 1
ATOM 2146 C C . PRO A 1 293 ? 0.249 20.725 13.263 1.00 96.50 293 PRO A C 1
ATOM 2148 O O . PRO A 1 293 ? 0.566 21.683 12.561 1.00 96.50 293 PRO A O 1
ATOM 2151 N N . ALA A 1 294 ? 1.146 19.865 13.754 1.00 91.69 294 ALA A N 1
ATOM 2152 C CA . ALA A 1 294 ? 2.586 19.965 13.532 1.00 91.69 294 ALA A CA 1
ATOM 2153 C C . ALA A 1 294 ? 3.056 19.363 12.192 1.00 91.69 294 ALA A C 1
ATOM 2155 O O . ALA A 1 294 ? 4.210 19.560 11.813 1.00 91.69 294 ALA A O 1
ATOM 2156 N N . ASN A 1 295 ? 2.202 18.624 11.476 1.00 85.56 295 ASN A N 1
ATOM 2157 C CA . ASN A 1 295 ? 2.576 17.959 10.232 1.00 85.56 295 ASN A CA 1
ATOM 2158 C C . ASN A 1 295 ? 2.341 18.878 9.027 1.00 85.56 295 ASN A C 1
ATOM 2160 O O . ASN A 1 295 ? 1.224 19.321 8.791 1.00 85.56 295 ASN A O 1
ATOM 2164 N N . ASN A 1 296 ? 3.378 19.135 8.229 1.00 84.94 296 ASN A N 1
ATOM 2165 C CA . ASN A 1 296 ? 3.291 19.996 7.043 1.00 84.94 296 ASN A CA 1
ATOM 2166 C C . ASN A 1 296 ? 2.984 19.241 5.737 1.00 84.94 296 ASN A C 1
ATOM 2168 O O . ASN A 1 296 ? 2.889 19.870 4.685 1.00 84.94 296 ASN A O 1
ATOM 2172 N N . ASN A 1 297 ? 2.815 17.917 5.788 1.00 78.50 297 ASN A N 1
ATOM 2173 C CA . ASN A 1 297 ? 2.677 17.064 4.604 1.00 78.50 297 ASN A CA 1
ATOM 2174 C C . ASN A 1 297 ? 1.220 16.852 4.157 1.00 78.50 297 ASN A C 1
ATOM 2176 O O . ASN A 1 297 ? 0.991 16.192 3.145 1.00 78.50 297 ASN A O 1
ATOM 2180 N N . HIS A 1 298 ? 0.236 17.408 4.872 1.00 87.88 298 HIS A N 1
ATOM 2181 C CA . HIS A 1 298 ? -1.175 17.374 4.484 1.00 87.88 298 HIS A CA 1
ATOM 2182 C C . HIS A 1 298 ? -1.743 18.801 4.338 1.00 87.88 298 HIS A C 1
ATOM 2184 O O . HIS A 1 298 ? -1.505 19.639 5.212 1.00 87.88 298 HIS A O 1
ATOM 2190 N N . PRO A 1 299 ? -2.512 19.111 3.271 1.00 87.38 299 PRO A N 1
ATOM 2191 C CA . PRO A 1 299 ? -3.049 20.460 3.052 1.00 87.38 299 PRO A CA 1
ATOM 2192 C C . PRO A 1 299 ? -4.010 20.933 4.150 1.00 87.38 299 PRO A C 1
ATOM 2194 O O . PRO A 1 299 ? -4.058 22.120 4.470 1.00 87.38 299 PRO A O 1
ATOM 2197 N N . PHE A 1 300 ? -4.773 20.004 4.729 1.00 93.12 300 PHE A N 1
ATOM 2198 C CA . PHE A 1 300 ? -5.604 20.259 5.903 1.00 93.12 300 PHE A CA 1
ATOM 2199 C C . PHE A 1 300 ? -4.852 19.895 7.181 1.00 93.12 300 PHE A C 1
ATOM 2201 O O . PHE A 1 300 ? -4.254 18.824 7.267 1.00 93.12 300 PHE A O 1
ATOM 2208 N N . ARG A 1 301 ? -4.963 20.757 8.189 1.00 95.69 301 ARG A N 1
ATOM 2209 C CA . ARG A 1 301 ? -4.456 20.529 9.540 1.00 95.69 301 ARG A CA 1
ATOM 2210 C C . ARG A 1 301 ? -5.519 20.936 10.539 1.00 95.69 301 ARG A C 1
ATOM 2212 O O . ARG A 1 301 ? -6.199 21.946 10.338 1.00 95.69 301 ARG A O 1
ATOM 2219 N N . PHE A 1 302 ? -5.622 20.199 11.636 1.00 97.25 302 PHE A N 1
ATOM 2220 C CA . PHE A 1 302 ? -6.422 20.658 12.761 1.00 97.25 302 PHE A CA 1
ATOM 2221 C C . PHE A 1 302 ? -5.858 21.981 13.305 1.00 97.25 302 PHE A C 1
ATOM 2223 O O . PHE A 1 302 ? -4.639 22.146 13.387 1.00 97.25 302 PHE A O 1
ATOM 2230 N N . PRO A 1 303 ? -6.724 22.927 13.708 1.00 96.94 303 PRO A N 1
ATOM 2231 C CA . PRO A 1 303 ? -6.297 24.260 14.136 1.00 96.94 303 PRO A CA 1
ATOM 2232 C C . PRO A 1 303 ? -5.533 24.252 15.467 1.00 96.94 303 PRO A C 1
ATOM 2234 O O . PRO A 1 303 ? -4.878 25.232 15.813 1.00 96.94 303 PRO A O 1
ATOM 2237 N N . SER A 1 304 ? -5.633 23.170 16.241 1.00 98.00 304 SER A N 1
ATOM 2238 C CA . SER A 1 304 ? -4.936 22.995 17.511 1.00 98.00 304 SER A CA 1
ATOM 2239 C C . SER A 1 304 ? -4.781 21.515 17.848 1.00 98.00 304 SER A C 1
ATOM 2241 O O . SER A 1 304 ? -5.508 20.666 17.324 1.00 98.00 304 SER A O 1
ATOM 2243 N N . GLN A 1 305 ? -3.862 21.208 18.769 1.00 97.88 305 GLN A N 1
ATOM 2244 C CA . GLN A 1 305 ? -3.677 19.841 19.260 1.00 97.88 305 GLN A CA 1
ATOM 2245 C C . GLN A 1 305 ? -4.947 19.311 19.937 1.00 97.88 305 GLN A C 1
ATOM 2247 O O . GLN A 1 305 ? -5.342 18.185 19.682 1.00 97.88 305 GLN A O 1
ATOM 2252 N N . ALA A 1 306 ? -5.658 20.146 20.700 1.00 98.38 306 ALA A N 1
ATOM 2253 C CA . ALA A 1 306 ? -6.903 19.746 21.355 1.00 98.38 306 ALA A CA 1
ATOM 2254 C C . ALA A 1 306 ? -8.012 19.345 20.358 1.00 98.38 306 ALA A C 1
ATOM 2256 O O . ALA A 1 306 ? -8.754 18.392 20.603 1.00 98.38 306 ALA A O 1
ATOM 2257 N N . ALA A 1 307 ? -8.122 20.044 19.220 1.00 98.06 307 ALA A N 1
ATOM 2258 C CA . ALA A 1 307 ? -9.079 19.688 18.170 1.00 98.06 307 ALA A CA 1
ATOM 2259 C C . ALA A 1 307 ? -8.70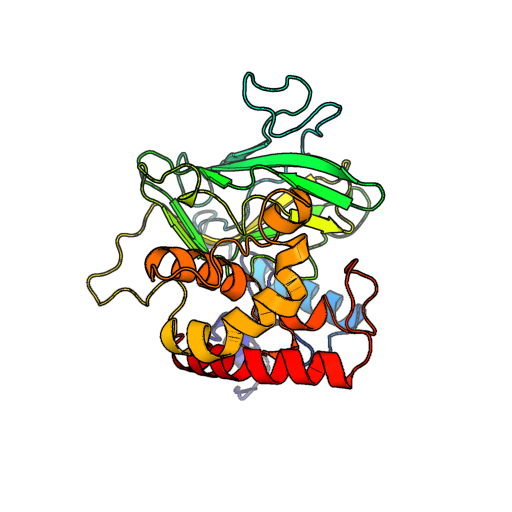5 18.356 17.500 1.00 98.06 307 ALA A C 1
ATOM 2261 O O . ALA A 1 307 ? -9.569 17.505 17.287 1.00 98.06 307 ALA A O 1
ATOM 2262 N N . HIS A 1 308 ? -7.413 18.159 17.234 1.00 98.06 308 HIS A N 1
ATOM 2263 C CA . HIS A 1 308 ? -6.887 16.900 16.718 1.00 98.06 308 HIS A CA 1
ATOM 2264 C C . HIS A 1 308 ? -7.123 15.733 17.687 1.00 98.06 308 HIS A C 1
ATOM 2266 O O . HIS A 1 308 ? -7.620 14.689 17.275 1.00 98.06 308 HIS A O 1
ATOM 2272 N N . ASP A 1 309 ? -6.844 15.920 18.977 1.00 98.12 309 ASP A N 1
ATOM 2273 C CA . ASP A 1 309 ? -7.050 14.896 20.003 1.00 98.12 309 ASP A CA 1
ATOM 2274 C C . ASP A 1 309 ? -8.535 14.549 20.153 1.00 98.12 309 ASP A C 1
ATOM 2276 O O . ASP A 1 309 ? -8.880 13.385 20.321 1.00 98.12 309 ASP A O 1
ATOM 2280 N N . THR A 1 310 ? -9.434 15.530 20.017 1.00 98.38 310 THR A N 1
ATOM 2281 C CA . THR A 1 310 ? -10.886 15.286 20.013 1.00 98.38 310 THR A CA 1
ATOM 2282 C C . THR A 1 310 ? -11.300 14.393 18.842 1.00 98.38 310 THR A C 1
ATOM 2284 O O . THR A 1 310 ? -12.017 13.413 19.043 1.00 98.38 310 THR A O 1
ATOM 2287 N N . PHE A 1 311 ? -10.826 14.695 17.627 1.00 98.44 311 PHE A N 1
ATOM 2288 C CA . PHE A 1 311 ? -11.058 13.851 16.451 1.00 98.44 311 PHE A CA 1
ATOM 2289 C C . PHE A 1 311 ? -10.496 12.441 16.653 1.00 98.44 311 PHE A C 1
ATOM 2291 O O . PHE A 1 311 ? -11.211 11.454 16.479 1.00 98.44 311 PHE A O 1
ATOM 2298 N N . LYS A 1 312 ? -9.230 12.356 17.069 1.00 97.94 312 LYS A N 1
ATOM 2299 C CA . LYS A 1 312 ? -8.529 11.097 17.296 1.00 97.94 312 LYS A CA 1
ATOM 2300 C C . LYS A 1 312 ? -9.247 10.238 18.329 1.00 97.94 312 LYS A C 1
ATOM 2302 O O . LYS A 1 312 ? -9.521 9.082 18.041 1.00 97.94 312 LYS A O 1
ATOM 2307 N N . ASN A 1 313 ? -9.613 10.795 19.483 1.00 98.19 313 ASN A N 1
ATOM 2308 C CA . ASN A 1 313 ? -10.294 10.063 20.551 1.00 98.19 313 ASN A CA 1
ATOM 2309 C C . ASN A 1 313 ? -11.630 9.469 20.089 1.00 98.19 313 ASN A C 1
ATOM 2311 O O . ASN A 1 313 ? -11.959 8.354 20.484 1.00 98.19 313 ASN A O 1
ATOM 2315 N N . ALA A 1 314 ? -12.378 10.175 19.235 1.00 97.88 314 ALA A N 1
ATOM 2316 C CA . ALA A 1 314 ? -13.622 9.653 18.678 1.00 97.88 314 ALA A CA 1
ATOM 2317 C C . ALA A 1 314 ? -13.367 8.455 17.743 1.00 97.88 314 ALA A C 1
ATOM 2319 O O . ALA A 1 314 ? -13.933 7.382 17.939 1.00 97.88 314 ALA A O 1
ATOM 2320 N N . VAL A 1 315 ? -12.451 8.591 16.778 1.00 98.25 315 VAL A N 1
ATOM 2321 C CA . VAL A 1 315 ? -12.120 7.504 15.835 1.00 98.25 315 VAL A CA 1
ATOM 2322 C C . VAL A 1 315 ? -11.445 6.318 16.539 1.00 98.25 315 VAL A C 1
ATOM 2324 O O . VAL A 1 315 ? -11.659 5.163 16.167 1.00 98.25 315 VAL A O 1
ATOM 2327 N N . GLN A 1 316 ? -10.669 6.581 17.591 1.00 97.81 316 GLN A N 1
ATOM 2328 C CA . GLN A 1 316 ? -9.898 5.578 18.320 1.00 97.81 316 GLN A CA 1
ATOM 2329 C C . GLN A 1 316 ? -10.776 4.524 19.003 1.00 97.81 316 GLN A C 1
ATOM 2331 O O . GLN A 1 316 ? -10.328 3.388 19.141 1.00 97.81 316 GLN A O 1
ATOM 2336 N N . VAL A 1 317 ? -12.027 4.845 19.355 1.00 97.94 317 VAL A N 1
ATOM 2337 C CA . VAL A 1 317 ? -12.983 3.855 19.885 1.00 97.94 317 VAL A CA 1
ATOM 2338 C C . VAL A 1 317 ? -13.218 2.731 18.875 1.00 97.94 317 VAL A C 1
ATOM 2340 O O . VAL A 1 317 ? -13.083 1.557 19.218 1.00 97.94 317 VAL A O 1
ATOM 2343 N N . TRP A 1 318 ? -13.504 3.080 17.616 1.00 98.06 318 TRP A N 1
ATOM 2344 C CA . TRP A 1 318 ? -13.620 2.093 16.542 1.00 98.06 318 TRP A CA 1
ATOM 2345 C C . TRP A 1 318 ? -12.283 1.395 16.298 1.00 98.06 318 TRP A C 1
ATOM 2347 O O . TRP A 1 318 ? -12.237 0.172 16.264 1.00 98.06 318 TRP A O 1
ATOM 2357 N N . ALA A 1 319 ? -11.188 2.147 16.184 1.00 96.81 319 ALA A N 1
ATOM 2358 C CA . ALA A 1 319 ? -9.901 1.566 15.818 1.00 96.81 319 ALA A CA 1
ATOM 2359 C C . ALA A 1 319 ? -9.372 0.548 16.849 1.00 96.81 319 ALA A C 1
ATOM 2361 O O . ALA A 1 319 ? -8.729 -0.424 16.466 1.00 96.81 319 ALA A O 1
ATOM 2362 N N . LEU A 1 320 ? -9.668 0.725 18.141 1.00 96.44 320 LEU A N 1
ATOM 2363 C CA . LEU A 1 320 ? -9.373 -0.265 19.185 1.00 96.44 320 LEU A CA 1
ATOM 2364 C C . LEU A 1 320 ? -10.266 -1.510 19.069 1.00 96.44 320 LEU A C 1
ATOM 2366 O O . LEU A 1 320 ? -9.783 -2.638 19.178 1.00 96.44 320 LEU A O 1
ATOM 2370 N N . ALA A 1 321 ? -11.565 -1.332 18.817 1.00 95.44 321 ALA A N 1
ATOM 2371 C CA . ALA A 1 321 ? -12.465 -2.458 18.564 1.00 95.44 321 ALA A CA 1
ATOM 2372 C C . ALA A 1 321 ? -12.015 -3.259 17.326 1.00 95.44 321 ALA A C 1
ATOM 2374 O O . ALA A 1 321 ? -12.099 -4.486 17.296 1.00 95.44 321 ALA A O 1
ATOM 2375 N N . GLU A 1 322 ? -11.529 -2.555 16.311 1.00 92.12 322 GLU A N 1
ATOM 2376 C CA . GLU A 1 322 ? -11.021 -3.090 15.055 1.00 92.12 322 GLU A CA 1
ATOM 2377 C C . GLU A 1 322 ? -9.691 -3.839 1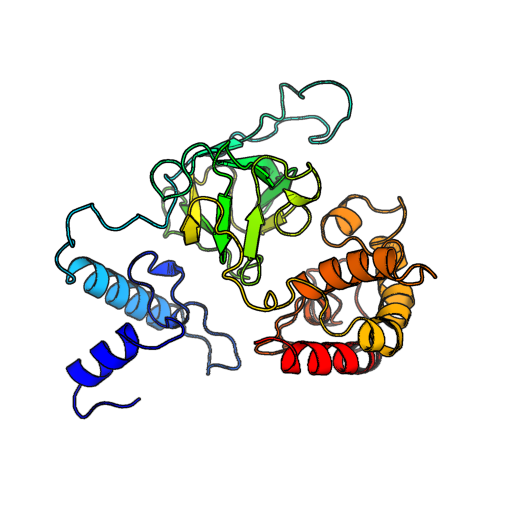5.258 1.00 92.12 322 GLU A C 1
ATOM 2379 O O . GLU A 1 322 ? -9.526 -4.946 14.748 1.00 92.12 322 GLU A O 1
ATOM 2384 N N . GLN A 1 323 ? -8.780 -3.276 16.066 1.00 87.88 323 GLN A N 1
ATOM 2385 C CA . GLN A 1 323 ? -7.519 -3.897 16.490 1.00 87.88 323 GLN A CA 1
ATOM 2386 C C . GLN A 1 323 ? -7.763 -5.212 17.238 1.00 87.88 323 GLN A C 1
ATOM 2388 O O . GLN A 1 323 ? -7.121 -6.210 16.942 1.00 87.88 323 GLN A O 1
ATOM 2393 N N . THR A 1 324 ? -8.705 -5.230 18.186 1.00 87.88 324 THR A N 1
ATOM 2394 C CA . THR A 1 324 ? -9.039 -6.441 18.964 1.00 87.88 324 THR A CA 1
ATOM 2395 C C . THR A 1 324 ? -9.763 -7.513 18.153 1.00 87.88 324 THR A C 1
ATOM 2397 O O . THR A 1 324 ? -9.793 -8.671 18.561 1.00 87.88 324 THR A O 1
ATOM 2400 N N . ALA A 1 325 ? -10.384 -7.138 17.033 1.00 81.12 325 ALA A N 1
ATOM 2401 C CA . ALA A 1 325 ? -11.041 -8.070 16.126 1.00 81.12 325 ALA A CA 1
ATOM 2402 C C . ALA A 1 325 ? -10.082 -8.680 15.101 1.00 81.12 325 ALA A C 1
ATOM 2404 O O . ALA A 1 325 ? -10.390 -9.732 14.542 1.00 81.12 325 ALA A O 1
ATOM 2405 N N . ALA A 1 326 ? -8.971 -7.996 14.815 1.00 71.06 326 ALA A N 1
ATOM 2406 C CA . ALA A 1 326 ? -7.975 -8.470 13.873 1.00 71.06 326 ALA A CA 1
ATOM 2407 C C . ALA A 1 326 ? -7.257 -9.704 14.460 1.00 71.06 326 ALA A C 1
ATOM 2409 O O . ALA A 1 326 ? -6.844 -9.650 15.620 1.00 71.06 326 ALA A O 1
ATOM 2410 N N . PRO A 1 327 ? -7.159 -10.810 13.701 1.00 53.69 327 PRO A N 1
ATOM 2411 C CA . PRO A 1 327 ? -6.496 -12.036 14.144 1.00 53.69 327 PRO A CA 1
ATOM 2412 C C . PRO A 1 327 ? -4.978 -11.879 14.290 1.00 53.69 327 PRO A C 1
ATOM 2414 O O . PRO A 1 327 ? -4.389 -11.033 13.575 1.00 53.69 327 PRO A O 1
#

pLDDT: mean 85.15, std 13.39, range [36.06, 98.44]

Mean predicted aligned error: 13.76 Å

Foldseek 3Di:
DDDPDPVRVVVCQCPDPVRQQDLLDRCPHCVLLPDVVNDPHQDPVRSVVSSVVSPVVSVPPPPPDVPPQRQKFDWAQAQAQPDDDCPDPDDHPPSFDKDWTACCSRAQNPWTFIWTWHFDPFFIKTAQGFTQHDQLGKWFAQKWKWWADPPDDIHIQSLSLQNGDIAATHNPDDSCSGARQLGIDTRGNRGSRTIMMIGTPDIHGHDDQDPDDRLDQAQQCLVLCLVFQLVLCVVAPCVACEDDPHVVNVSNAHSYCSPPPDSVSVRNNRRSQVSQADLVDRCSRNVLQQQDQPDPNHPHHDPDNVRSVVNSVRNVSSSPVRSVSRD